Protein AF-A0A9D8X7V2-F1 (afdb_monomer)

pLDDT: mean 90.47, std 8.63, range [50.06, 98.62]

Structure (mmCIF, N/CA/C/O backbone):
data_AF-A0A9D8X7V2-F1
#
_entry.id   AF-A0A9D8X7V2-F1
#
loop_
_atom_site.group_PDB
_atom_site.id
_atom_site.type_symbol
_atom_site.label_atom_id
_atom_site.label_alt_id
_atom_site.label_comp_id
_atom_site.label_asym_id
_atom_site.label_entity_id
_atom_site.label_seq_id
_atom_site.pdbx_PDB_ins_code
_atom_site.Cartn_x
_atom_site.Cartn_y
_atom_site.Cartn_z
_atom_site.occupancy
_atom_site.B_iso_or_equiv
_atom_site.auth_seq_id
_atom_site.auth_comp_id
_atom_site.auth_asym_id
_atom_site.auth_atom_id
_atom_site.pdbx_PDB_model_num
ATOM 1 N N . MET A 1 1 ? -1.673 -7.141 -10.162 1.00 78.50 1 MET A N 1
ATOM 2 C CA . MET A 1 1 ? -2.136 -7.009 -8.768 1.00 78.50 1 MET A CA 1
ATOM 3 C C . MET A 1 1 ? -2.738 -8.327 -8.319 1.00 78.50 1 MET A C 1
ATOM 5 O O . MET A 1 1 ? -3.631 -8.846 -8.988 1.00 78.50 1 MET A O 1
ATOM 9 N N . LYS A 1 2 ? -2.210 -8.894 -7.239 1.00 85.44 2 LYS A N 1
ATOM 10 C CA . LYS A 1 2 ? -2.671 -10.142 -6.638 1.00 85.44 2 LYS A CA 1
ATOM 11 C C . LYS A 1 2 ? -3.611 -9.809 -5.484 1.00 85.44 2 LYS A C 1
ATOM 13 O O . LYS A 1 2 ? -3.269 -9.034 -4.600 1.00 85.44 2 LYS A O 1
ATOM 18 N N . ARG A 1 3 ? -4.804 -10.400 -5.500 1.00 92.81 3 ARG A N 1
ATOM 19 C CA . ARG A 1 3 ? -5.849 -10.166 -4.496 1.00 92.81 3 ARG A CA 1
ATOM 20 C C . ARG A 1 3 ? -6.021 -11.415 -3.648 1.00 92.81 3 ARG A C 1
ATOM 22 O O . ARG A 1 3 ? -6.200 -12.500 -4.199 1.00 92.81 3 ARG A O 1
ATOM 29 N N . THR A 1 4 ? -5.964 -11.262 -2.331 1.00 94.56 4 THR A N 1
ATOM 30 C CA . THR A 1 4 ? -6.075 -12.379 -1.385 1.00 94.56 4 THR A CA 1
ATOM 31 C C . THR A 1 4 ? -7.028 -12.000 -0.260 1.00 94.56 4 THR A C 1
ATOM 33 O O . THR A 1 4 ? -6.758 -11.048 0.466 1.00 94.56 4 THR A O 1
ATOM 36 N N . SER A 1 5 ? -8.132 -12.728 -0.093 1.00 94.81 5 SER A N 1
ATOM 37 C CA . SER A 1 5 ? -9.045 -12.507 1.035 1.00 94.81 5 SER A CA 1
ATOM 38 C C . SER A 1 5 ? -8.398 -12.935 2.354 1.00 94.81 5 SER A C 1
ATOM 40 O O . SER A 1 5 ? -7.638 -13.906 2.410 1.00 94.81 5 SER A O 1
ATOM 42 N N . TYR A 1 6 ? -8.710 -12.216 3.428 1.00 94.00 6 TYR A N 1
ATOM 43 C CA . TYR A 1 6 ? -8.284 -12.556 4.779 1.00 94.00 6 TYR A CA 1
ATOM 44 C C . TYR A 1 6 ? -8.786 -13.940 5.198 1.00 94.00 6 TYR A C 1
ATOM 46 O O . TYR A 1 6 ? -9.933 -14.320 4.956 1.00 94.00 6 TYR A O 1
ATOM 54 N N . ASN A 1 7 ? -7.928 -14.676 5.900 1.00 90.62 7 ASN A N 1
ATOM 55 C CA . ASN A 1 7 ? -8.275 -15.933 6.541 1.00 90.62 7 ASN A CA 1
ATOM 56 C C . ASN A 1 7 ? -7.868 -15.868 8.011 1.00 90.62 7 ASN A C 1
ATOM 58 O O . ASN A 1 7 ? -6.693 -15.729 8.327 1.00 90.62 7 ASN A O 1
ATOM 62 N N . ARG A 1 8 ? -8.836 -16.027 8.917 1.00 85.31 8 ARG A N 1
ATOM 63 C CA . ARG A 1 8 ? -8.599 -15.926 10.363 1.00 85.31 8 ARG A CA 1
ATOM 64 C C . ARG A 1 8 ? -7.555 -16.905 10.893 1.00 85.31 8 ARG A C 1
ATOM 66 O O . ARG A 1 8 ? -6.837 -16.582 11.832 1.00 85.31 8 ARG A O 1
ATOM 73 N N . ASN A 1 9 ? -7.502 -18.105 10.326 1.00 88.31 9 ASN A N 1
ATOM 74 C CA . ASN A 1 9 ? -6.603 -19.156 10.795 1.00 88.31 9 ASN A CA 1
ATOM 75 C C . ASN A 1 9 ? -5.215 -19.072 10.144 1.00 88.31 9 ASN A C 1
ATOM 77 O O . ASN A 1 9 ? -4.294 -19.738 10.604 1.00 88.31 9 ASN A O 1
ATOM 81 N N . ASP A 1 10 ? -5.088 -18.308 9.060 1.00 91.38 10 ASP A N 1
ATOM 82 C CA . ASP A 1 10 ? -3.876 -18.210 8.249 1.00 91.38 10 ASP A CA 1
ATOM 83 C C . ASP A 1 10 ? -3.860 -16.853 7.520 1.00 91.38 10 ASP A C 1
ATOM 85 O O . ASP A 1 10 ? -4.040 -16.803 6.298 1.00 91.38 10 ASP A O 1
ATOM 89 N N . PRO A 1 11 ? -3.756 -15.732 8.262 1.00 92.06 11 PRO A N 1
ATOM 90 C CA . PRO A 1 11 ? -3.810 -14.403 7.667 1.00 92.06 11 PRO A CA 1
ATOM 91 C C . PRO A 1 11 ? -2.627 -14.254 6.708 1.00 92.06 11 PRO A C 1
ATOM 93 O O . PRO A 1 11 ? -1.511 -14.543 7.122 1.00 92.06 11 PRO A O 1
ATOM 96 N N . PRO A 1 12 ? -2.816 -13.845 5.443 1.00 93.56 12 PRO A N 1
ATOM 97 C CA . PRO A 1 12 ? -1.739 -13.873 4.449 1.00 93.56 12 PRO A CA 1
ATOM 98 C C . PRO A 1 12 ? -0.716 -12.737 4.621 1.00 93.56 12 PRO A C 1
ATOM 100 O O . PRO A 1 12 ? 0.453 -12.908 4.261 1.00 93.56 12 PRO A O 1
ATOM 103 N N . TYR A 1 13 ? -1.142 -11.607 5.194 1.00 95.44 13 TYR A N 1
ATOM 104 C CA . TYR A 1 13 ? -0.297 -10.442 5.444 1.00 95.44 13 TYR A CA 1
ATOM 105 C C . TYR A 1 13 ? -0.632 -9.784 6.785 1.00 95.44 13 TYR A C 1
ATOM 107 O O . TYR A 1 13 ? -1.717 -9.988 7.333 1.00 95.44 13 TYR A O 1
ATOM 115 N N . SER A 1 14 ? 0.307 -8.982 7.271 1.00 95.19 14 SER A N 1
ATOM 116 C CA . SER A 1 14 ? 0.205 -8.145 8.459 1.00 95.19 14 SER A CA 1
ATOM 117 C C . SER A 1 14 ? 0.438 -6.677 8.098 1.00 95.19 14 SER A C 1
ATOM 119 O O . SER A 1 14 ? 1.188 -6.369 7.164 1.00 95.19 14 SER A O 1
ATOM 121 N N . LEU A 1 15 ? -0.234 -5.789 8.830 1.00 95.88 15 LEU A N 1
ATOM 122 C CA . LEU A 1 15 ? -0.024 -4.343 8.802 1.00 95.88 15 LEU A CA 1
ATOM 123 C C . LEU A 1 15 ? 0.913 -3.863 9.917 1.00 95.88 15 LEU A C 1
ATOM 125 O O . LEU A 1 15 ? 1.186 -2.668 9.975 1.00 95.88 15 LEU A O 1
ATOM 129 N N . HIS A 1 16 ? 1.412 -4.752 10.775 1.00 92.88 16 HIS A N 1
ATOM 130 C CA . HIS A 1 16 ? 2.348 -4.410 11.840 1.00 92.88 16 HIS A CA 1
ATOM 131 C C . HIS A 1 16 ? 3.546 -3.631 11.275 1.00 92.88 16 HIS A C 1
ATOM 133 O O . HIS A 1 16 ? 4.089 -3.977 10.224 1.00 92.88 16 HIS A O 1
ATOM 139 N N . ASP A 1 17 ? 3.931 -2.560 11.969 1.00 90.69 17 ASP A N 1
ATOM 140 C CA . ASP A 1 17 ? 4.954 -1.583 11.572 1.00 90.69 17 ASP A CA 1
ATOM 141 C C . ASP A 1 17 ? 4.640 -0.761 10.307 1.00 90.69 17 ASP A C 1
ATOM 143 O O . ASP A 1 17 ? 5.439 0.095 9.917 1.00 90.69 17 ASP A O 1
ATOM 147 N N . MET A 1 18 ? 3.486 -0.956 9.657 1.00 95.38 18 MET A N 1
ATOM 148 C CA . MET A 1 18 ? 3.100 -0.141 8.505 1.00 95.38 18 MET A CA 1
ATOM 149 C C . MET A 1 18 ? 2.564 1.214 8.957 1.00 95.38 18 MET A C 1
ATOM 151 O O . MET A 1 18 ? 1.901 1.353 9.983 1.00 95.38 18 MET A O 1
ATOM 155 N N . ASN A 1 19 ? 2.810 2.240 8.148 1.00 95.56 19 ASN A N 1
ATOM 156 C CA . ASN A 1 19 ? 2.243 3.563 8.361 1.00 95.56 19 ASN A CA 1
ATOM 157 C C . ASN A 1 19 ? 1.091 3.785 7.381 1.00 95.56 19 ASN A C 1
ATOM 159 O O . ASN A 1 19 ? 1.327 3.887 6.179 1.00 95.56 19 ASN A O 1
ATOM 163 N N . ILE A 1 20 ? -0.142 3.855 7.881 1.00 97.25 20 ILE A N 1
ATOM 164 C CA . ILE A 1 20 ? -1.316 4.201 7.077 1.00 97.25 20 ILE A CA 1
ATOM 165 C C . ILE A 1 20 ? -1.229 5.680 6.714 1.00 97.25 20 ILE A C 1
ATOM 167 O O . ILE A 1 20 ? -1.100 6.537 7.590 1.00 97.25 20 ILE A O 1
ATOM 171 N N . THR A 1 21 ? -1.307 5.974 5.423 1.00 95.50 21 THR A N 1
ATOM 172 C CA . THR A 1 21 ? -1.181 7.329 4.876 1.00 95.50 21 THR A CA 1
ATOM 173 C C . THR A 1 21 ? -2.497 7.878 4.370 1.00 95.50 21 THR A C 1
ATOM 175 O O . THR A 1 21 ? -2.629 9.093 4.264 1.00 95.50 21 THR A O 1
ATOM 178 N N . ASP A 1 22 ? -3.454 7.010 4.032 1.00 95.88 22 ASP A N 1
ATOM 179 C CA . ASP A 1 22 ? -4.730 7.454 3.489 1.00 95.88 22 ASP A CA 1
ATOM 180 C C . ASP A 1 22 ? -5.853 6.423 3.641 1.00 95.88 22 ASP A C 1
ATOM 182 O O . ASP A 1 22 ? -5.616 5.217 3.766 1.00 95.88 22 ASP A O 1
ATOM 186 N N . PHE A 1 23 ? -7.078 6.937 3.580 1.00 97.38 23 PHE A N 1
ATOM 187 C CA . PHE A 1 23 ? -8.327 6.194 3.612 1.00 97.38 23 PHE A CA 1
ATOM 188 C C . PHE A 1 23 ? -9.240 6.685 2.485 1.00 97.38 23 PHE A C 1
ATOM 190 O O . PHE A 1 23 ? -9.687 7.832 2.501 1.00 97.38 23 PHE A O 1
ATOM 197 N N . GLU A 1 24 ? -9.589 5.809 1.545 1.00 96.62 24 GLU A N 1
ATOM 198 C CA . GLU A 1 24 ? -10.475 6.157 0.428 1.00 96.62 24 GLU A CA 1
ATOM 199 C C . GLU A 1 24 ? -11.827 5.465 0.580 1.00 96.62 24 GLU A C 1
ATOM 201 O O . GLU A 1 24 ? -11.917 4.238 0.596 1.00 96.62 24 GLU A O 1
ATOM 206 N N . ILE A 1 25 ? -12.883 6.267 0.699 1.00 96.94 25 ILE A N 1
ATOM 207 C CA . ILE A 1 25 ? -14.257 5.790 0.862 1.00 96.94 25 ILE A CA 1
ATOM 208 C C . ILE A 1 25 ? -14.927 5.695 -0.509 1.00 96.94 25 ILE A C 1
ATOM 210 O O . ILE A 1 25 ? -15.014 6.693 -1.225 1.00 96.94 25 ILE A O 1
ATOM 214 N N . ASP A 1 26 ? -15.484 4.528 -0.822 1.00 96.44 26 ASP A N 1
ATOM 215 C CA . ASP A 1 26 ? -16.323 4.299 -1.999 1.00 96.44 26 ASP A CA 1
ATOM 216 C C . ASP A 1 26 ? -17.545 3.455 -1.614 1.00 96.44 26 ASP A C 1
ATOM 218 O O . ASP A 1 26 ? -17.493 2.229 -1.564 1.00 96.44 26 ASP A O 1
ATOM 222 N N . GLY A 1 27 ? -18.651 4.122 -1.272 1.00 95.62 27 GLY A N 1
ATOM 223 C CA . GLY A 1 27 ? -19.877 3.452 -0.834 1.00 95.62 27 GLY A CA 1
ATOM 224 C C . GLY A 1 27 ? -19.692 2.656 0.464 1.00 95.62 27 GLY A C 1
ATOM 225 O O . GLY A 1 27 ? -19.473 3.232 1.533 1.00 95.62 27 GLY A O 1
ATOM 226 N N . ASP A 1 28 ? -19.833 1.335 0.375 1.00 95.69 28 ASP A N 1
ATOM 227 C CA . ASP A 1 28 ? -19.620 0.363 1.456 1.00 95.69 28 ASP A CA 1
ATOM 228 C C . ASP A 1 28 ? -18.215 -0.265 1.434 1.00 95.69 28 ASP A C 1
ATOM 230 O O . ASP A 1 28 ? -17.949 -1.212 2.179 1.00 95.69 28 ASP A O 1
ATOM 234 N N . ARG A 1 29 ? -17.314 0.273 0.604 1.00 97.50 29 ARG A N 1
ATOM 235 C CA . ARG A 1 29 ? -15.908 -0.108 0.518 1.00 97.50 29 ARG A CA 1
ATOM 236 C C . ARG A 1 29 ? -15.001 0.980 1.093 1.00 97.50 29 ARG A C 1
ATOM 238 O O . ARG A 1 29 ? -15.230 2.175 0.892 1.00 97.50 29 ARG A O 1
ATOM 245 N N . LEU A 1 30 ? -13.942 0.557 1.779 1.00 98.44 30 LEU A N 1
ATOM 246 C CA . LEU A 1 30 ? -12.856 1.414 2.256 1.00 98.44 30 LEU A CA 1
ATOM 247 C C . LEU A 1 30 ? -11.517 0.846 1.808 1.00 98.44 30 LEU A C 1
ATOM 249 O O . LEU A 1 30 ? -11.193 -0.297 2.123 1.00 98.44 30 LEU A O 1
ATOM 253 N N . THR A 1 31 ? -10.727 1.662 1.127 1.00 98.00 31 THR A N 1
ATOM 254 C CA . THR A 1 31 ? -9.331 1.355 0.817 1.00 98.00 31 THR A CA 1
ATOM 255 C C . THR A 1 31 ? -8.441 1.984 1.878 1.00 98.00 31 THR A C 1
ATOM 257 O O . THR A 1 31 ? -8.552 3.181 2.139 1.00 98.00 31 THR A O 1
ATOM 260 N N . ILE A 1 32 ? -7.542 1.201 2.473 1.00 97.69 32 ILE A N 1
ATOM 261 C CA . ILE A 1 32 ? -6.532 1.687 3.418 1.00 97.69 32 ILE A CA 1
ATOM 262 C C . ILE A 1 32 ? -5.169 1.596 2.743 1.00 97.69 32 ILE A C 1
ATOM 264 O O . ILE A 1 32 ? -4.687 0.497 2.453 1.00 97.69 32 ILE A O 1
ATOM 268 N N . LYS A 1 33 ?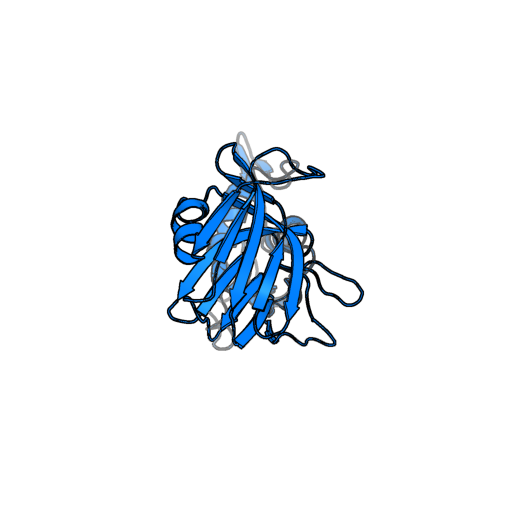 -4.556 2.756 2.503 1.00 95.50 33 LYS A N 1
ATOM 269 C CA . LYS A 1 33 ? -3.237 2.876 1.879 1.00 95.50 33 LYS A CA 1
ATOM 270 C C . LYS A 1 33 ? -2.161 3.024 2.937 1.00 95.50 33 LYS A C 1
ATOM 272 O O . LYS A 1 33 ? -2.331 3.763 3.907 1.00 95.50 33 LYS A O 1
ATOM 277 N N . THR A 1 34 ? -1.037 2.362 2.719 1.00 93.75 34 THR A N 1
ATOM 278 C CA . THR A 1 34 ? 0.139 2.455 3.579 1.00 93.75 34 THR A CA 1
ATOM 279 C C . THR A 1 34 ? 1.314 3.044 2.809 1.00 93.75 34 THR A C 1
ATOM 281 O O . THR A 1 34 ? 1.366 2.998 1.582 1.00 93.75 34 THR A O 1
ATOM 284 N N . GLN A 1 35 ? 2.282 3.596 3.537 1.00 88.62 35 GLN A N 1
ATOM 285 C CA . GLN A 1 35 ? 3.499 4.161 2.957 1.00 88.62 35 GLN A CA 1
ATOM 286 C C . GLN A 1 35 ? 4.365 3.106 2.255 1.00 88.62 35 GLN A C 1
ATOM 288 O O . GLN A 1 35 ? 5.114 3.441 1.343 1.00 88.62 35 GLN A O 1
ATOM 293 N N . SER A 1 36 ? 4.316 1.860 2.726 1.00 81.88 36 SER A N 1
ATOM 294 C CA . SER A 1 36 ? 5.267 0.821 2.335 1.00 81.88 36 SER A CA 1
ATOM 295 C C . SER A 1 36 ? 4.630 -0.572 2.254 1.00 81.88 36 SER A C 1
ATOM 297 O O . SER A 1 36 ? 5.292 -1.580 2.496 1.00 81.88 36 SER A O 1
ATOM 299 N N . GLY A 1 37 ? 3.330 -0.618 1.956 1.00 89.00 37 GLY A N 1
ATOM 300 C CA . GLY A 1 37 ? 2.585 -1.845 1.702 1.00 89.00 37 GLY A CA 1
ATOM 301 C C . GLY A 1 37 ? 2.250 -2.670 2.948 1.00 89.00 37 GLY A C 1
ATOM 302 O O . GLY A 1 37 ? 1.612 -2.171 3.878 1.00 89.00 37 GLY A O 1
ATOM 303 N N . MET A 1 38 ? 2.593 -3.957 2.924 1.00 94.06 38 MET A N 1
ATOM 304 C CA . MET A 1 38 ? 2.212 -4.966 3.919 1.00 94.06 38 MET A CA 1
ATOM 305 C C . MET A 1 38 ? 3.284 -6.059 4.050 1.00 94.06 38 MET A C 1
ATOM 307 O O . MET A 1 38 ? 4.081 -6.273 3.139 1.00 94.06 38 MET A O 1
ATOM 311 N N . VAL A 1 39 ? 3.301 -6.802 5.159 1.00 93.19 39 VAL A N 1
ATOM 312 C CA . VAL A 1 39 ? 4.304 -7.855 5.417 1.00 93.19 39 VAL A CA 1
ATOM 313 C C . VAL A 1 39 ? 3.686 -9.240 5.268 1.00 93.19 39 VAL A C 1
ATOM 315 O O . VAL A 1 39 ? 2.658 -9.524 5.873 1.00 93.19 39 VAL A O 1
ATOM 318 N N . LYS A 1 40 ? 4.306 -10.145 4.498 1.00 92.75 40 LYS A N 1
ATOM 319 C CA . LYS A 1 40 ? 3.854 -11.548 4.408 1.00 92.75 40 LYS A CA 1
ATOM 320 C C . LYS A 1 40 ? 4.004 -12.247 5.762 1.00 92.75 40 LYS A C 1
ATOM 322 O O . LYS A 1 40 ? 5.056 -12.189 6.384 1.00 92.75 40 LYS A O 1
ATOM 327 N N . THR A 1 41 ? 2.993 -12.998 6.189 1.00 93.44 41 THR A N 1
ATOM 328 C CA . THR A 1 41 ? 3.014 -13.739 7.475 1.00 93.44 41 THR A CA 1
ATOM 329 C C . THR A 1 41 ? 3.718 -15.094 7.400 1.00 93.44 41 THR A C 1
ATOM 331 O O . THR A 1 41 ? 3.819 -15.815 8.394 1.00 93.44 41 THR A O 1
ATOM 334 N N . LYS A 1 42 ? 4.202 -15.468 6.213 1.00 90.94 42 LYS A N 1
ATOM 335 C CA . LYS A 1 42 ? 4.954 -16.698 5.969 1.00 90.94 42 LYS A CA 1
ATOM 336 C C . LYS A 1 42 ? 6.357 -16.358 5.508 1.00 90.94 42 LYS A C 1
ATOM 338 O O . LYS A 1 42 ? 6.552 -15.419 4.736 1.00 90.94 42 LYS A O 1
ATOM 343 N N . SER A 1 43 ? 7.315 -17.172 5.948 1.00 80.25 43 SER A N 1
ATOM 344 C CA . SER A 1 43 ? 8.710 -17.098 5.510 1.00 80.25 43 SER A CA 1
ATOM 345 C C . SER A 1 43 ? 8.792 -16.983 3.977 1.00 80.25 43 SER A C 1
ATOM 347 O O . SER A 1 43 ? 8.116 -17.756 3.289 1.00 80.25 43 SER A O 1
ATOM 349 N N . PRO A 1 44 ? 9.563 -16.019 3.432 1.00 89.62 44 PRO A N 1
ATOM 350 C CA . PRO A 1 44 ? 10.621 -15.246 4.098 1.00 89.62 44 PRO A CA 1
ATOM 351 C C . PRO A 1 44 ? 10.169 -13.961 4.820 1.00 89.62 44 PRO A C 1
ATOM 353 O O . PRO A 1 44 ? 11.026 -13.174 5.205 1.00 89.62 44 PRO A O 1
ATOM 356 N N . TYR A 1 45 ? 8.864 -13.745 5.026 1.00 86.50 45 TYR A N 1
ATOM 357 C CA . TYR A 1 45 ? 8.309 -12.550 5.684 1.00 86.50 45 TYR A CA 1
ATOM 358 C C . TYR A 1 45 ? 8.649 -11.240 4.962 1.00 86.50 45 TYR A C 1
ATOM 360 O O . TYR A 1 45 ? 8.905 -10.212 5.582 1.00 86.50 45 TYR A O 1
ATOM 368 N N . SER A 1 46 ? 8.690 -11.278 3.629 1.00 86.12 46 SER A N 1
ATOM 369 C CA . SER A 1 46 ? 8.986 -10.094 2.826 1.00 86.12 46 SER A CA 1
ATOM 370 C C . SER A 1 46 ? 7.896 -9.037 2.989 1.00 86.12 46 SER A C 1
ATOM 372 O O . SER A 1 46 ? 6.704 -9.359 2.926 1.00 86.12 46 SER A O 1
ATOM 374 N N . GLN A 1 47 ? 8.316 -7.784 3.097 1.00 89.62 47 GLN A N 1
ATOM 375 C CA . GLN A 1 47 ? 7.449 -6.639 2.875 1.00 89.62 47 GLN A CA 1
ATOM 376 C C . GLN A 1 47 ? 7.179 -6.488 1.373 1.00 89.62 47 GLN A C 1
ATOM 378 O O . GLN A 1 47 ? 8.084 -6.689 0.563 1.00 89.62 47 GLN A O 1
ATOM 383 N N . VAL A 1 48 ? 5.935 -6.199 1.008 1.00 88.62 48 VAL A N 1
ATOM 384 C CA . VAL A 1 48 ? 5.485 -6.031 -0.378 1.00 88.62 48 VAL A CA 1
ATOM 385 C C . VAL A 1 48 ? 4.601 -4.8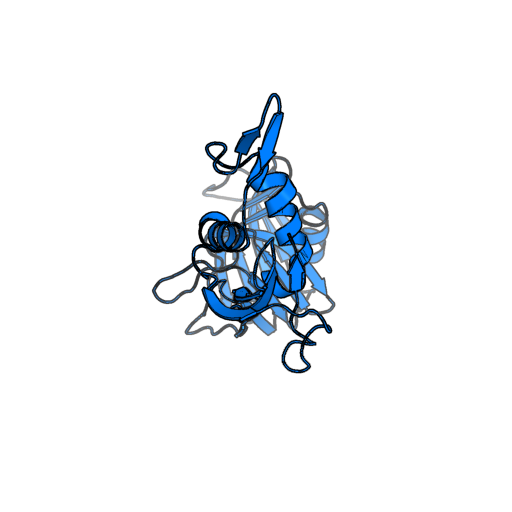06 -0.496 1.00 88.62 48 VAL A C 1
ATOM 387 O O . VAL A 1 48 ? 3.826 -4.531 0.418 1.00 88.62 48 VAL A O 1
ATOM 390 N N . ASP A 1 49 ? 4.687 -4.112 -1.626 1.00 89.44 49 ASP A N 1
ATOM 391 C CA . ASP A 1 49 ? 3.824 -2.972 -1.924 1.00 89.44 49 ASP A CA 1
ATOM 392 C C . ASP A 1 49 ? 2.366 -3.403 -2.116 1.00 89.44 49 ASP A C 1
ATOM 394 O O . ASP A 1 49 ? 2.057 -4.536 -2.512 1.00 89.44 49 ASP A O 1
ATOM 398 N N . GLY A 1 50 ? 1.452 -2.493 -1.791 1.00 91.31 50 GLY A N 1
ATOM 399 C CA . GLY A 1 50 ? 0.026 -2.743 -1.892 1.00 91.31 50 GLY A CA 1
ATOM 400 C C . GLY A 1 50 ? -0.806 -1.975 -0.875 1.00 91.31 50 GLY A C 1
ATOM 401 O O . GLY A 1 50 ? -0.352 -1.036 -0.224 1.00 91.31 50 GLY A O 1
ATOM 402 N N . TYR A 1 51 ? -2.057 -2.397 -0.740 1.00 95.00 51 TYR A N 1
ATOM 403 C CA . TYR A 1 51 ? -3.048 -1.807 0.158 1.00 95.00 51 TYR A CA 1
ATOM 404 C C . TYR A 1 51 ? -4.080 -2.858 0.568 1.00 95.00 51 TYR A C 1
ATOM 406 O O . TYR A 1 51 ? -4.099 -3.970 0.032 1.00 95.00 51 TYR A O 1
ATOM 414 N N . ILE A 1 52 ? -4.959 -2.522 1.512 1.00 96.81 52 ILE A N 1
ATOM 415 C CA . ILE A 1 52 ? -6.097 -3.385 1.848 1.00 96.81 52 ILE A CA 1
ATOM 416 C C . ILE A 1 52 ? -7.418 -2.726 1.468 1.00 96.81 52 ILE A C 1
ATOM 418 O O . ILE A 1 52 ? -7.575 -1.510 1.562 1.00 96.81 52 ILE A O 1
ATOM 422 N N . GLU A 1 53 ? -8.372 -3.547 1.050 1.00 98.00 53 GLU A N 1
ATOM 423 C CA . GLU A 1 53 ? -9.761 -3.165 0.831 1.00 98.00 53 GLU A CA 1
ATOM 424 C C . GLU A 1 53 ? -10.634 -3.835 1.889 1.00 98.00 53 GLU A C 1
ATOM 426 O O . GLU A 1 53 ? -10.516 -5.034 2.149 1.00 98.00 53 GLU A O 1
ATOM 431 N N . LEU A 1 54 ? -11.534 -3.061 2.478 1.00 98.19 54 LEU A N 1
ATOM 432 C CA . LEU A 1 54 ? -12.573 -3.533 3.379 1.00 98.19 54 LEU A CA 1
ATOM 433 C C . LEU A 1 54 ? -13.908 -3.419 2.653 1.00 98.19 54 LEU A C 1
ATOM 435 O O . LEU A 1 54 ? -14.245 -2.332 2.190 1.00 98.19 54 LEU A O 1
ATOM 439 N N . ASN A 1 55 ? -14.654 -4.518 2.556 1.00 97.44 55 ASN A N 1
ATOM 440 C CA . ASN A 1 55 ? -15.947 -4.569 1.869 1.00 97.44 55 ASN A CA 1
ATOM 441 C C . ASN A 1 55 ? -17.096 -4.805 2.856 1.00 97.44 55 ASN A C 1
ATOM 443 O O . ASN A 1 55 ? -16.921 -5.455 3.893 1.00 97.44 55 ASN A O 1
ATOM 447 N N . GLY A 1 56 ? -18.289 -4.324 2.498 1.00 97.19 56 GLY A N 1
ATOM 448 C CA . GLY A 1 56 ? -19.499 -4.491 3.303 1.00 97.19 56 GLY A CA 1
ATOM 449 C C . GLY A 1 56 ? -19.393 -3.775 4.646 1.00 97.19 56 GLY A C 1
ATOM 450 O O . GLY A 1 56 ? -19.628 -4.385 5.688 1.00 97.19 56 GLY A O 1
ATOM 451 N N . ILE A 1 57 ? -18.953 -2.517 4.621 1.00 98.00 57 ILE A N 1
ATOM 452 C CA . ILE A 1 57 ? -18.756 -1.709 5.824 1.00 98.00 57 ILE A CA 1
ATOM 453 C C . ILE A 1 57 ? -20.092 -1.260 6.397 1.00 98.00 57 ILE A C 1
ATOM 455 O O . ILE A 1 57 ? -20.900 -0.636 5.706 1.00 98.00 57 ILE A O 1
ATOM 459 N N . ASP A 1 58 ? -20.268 -1.491 7.696 1.00 97.62 58 ASP A N 1
ATOM 460 C CA . ASP A 1 58 ? -21.346 -0.885 8.467 1.00 97.62 58 ASP A CA 1
ATOM 461 C C . ASP A 1 58 ? -20.836 0.383 9.165 1.00 97.62 58 ASP A C 1
ATOM 463 O O . ASP A 1 58 ? -20.254 0.360 10.256 1.00 97.62 58 ASP A O 1
ATOM 467 N N . TRP A 1 59 ? -21.019 1.518 8.488 1.00 97.38 59 TRP A N 1
ATOM 468 C CA . TRP A 1 59 ? -20.493 2.815 8.915 1.00 97.38 59 TRP A CA 1
ATOM 469 C C . TRP A 1 59 ? -21.025 3.283 10.274 1.00 97.38 59 TRP A C 1
ATOM 471 O O . TRP A 1 59 ? -20.328 4.040 10.954 1.00 97.38 59 TRP A O 1
ATOM 481 N N . ASP A 1 60 ? -22.205 2.819 10.690 1.00 97.69 60 ASP A N 1
ATOM 482 C CA . ASP A 1 60 ? -22.803 3.175 11.981 1.00 97.69 60 ASP A CA 1
ATOM 483 C C . ASP A 1 60 ? -22.067 2.499 13.158 1.00 97.69 60 ASP A C 1
ATOM 485 O O . ASP A 1 60 ? -22.181 2.925 14.313 1.00 97.69 60 ASP A O 1
ATOM 489 N N . PHE A 1 61 ? -21.242 1.486 12.866 1.00 97.31 61 PHE A N 1
ATOM 490 C CA . PHE A 1 61 ? -20.433 0.741 13.833 1.00 97.31 61 PHE A CA 1
ATOM 491 C C . PHE A 1 61 ? -18.921 0.897 13.613 1.00 97.31 61 PHE A C 1
ATOM 493 O O . PHE A 1 61 ? -18.139 0.085 14.105 1.00 97.31 61 PHE A O 1
ATOM 500 N N . CYS A 1 62 ? -18.497 1.953 12.913 1.00 98.50 62 CYS A N 1
ATOM 501 C CA . CYS A 1 62 ? -17.085 2.256 12.678 1.00 98.50 62 CYS A CA 1
ATOM 502 C C . CYS A 1 62 ? -16.634 3.489 13.471 1.00 98.50 62 CYS A C 1
ATOM 504 O O . CYS A 1 62 ? -17.183 4.585 13.310 1.00 98.50 62 CYS A O 1
ATOM 506 N N . TYR A 1 63 ? -15.591 3.337 14.287 1.00 98.56 63 TYR A N 1
ATOM 507 C CA . TYR A 1 63 ? -15.148 4.363 15.230 1.00 98.56 63 TYR A CA 1
ATOM 508 C C . TYR A 1 63 ? -13.633 4.532 15.243 1.00 98.56 63 TYR A C 1
ATOM 510 O O . TYR A 1 63 ? -12.881 3.587 15.033 1.00 98.56 63 TYR A O 1
ATOM 518 N N . ALA A 1 64 ? -13.193 5.742 15.568 1.00 98.31 64 ALA A N 1
ATOM 519 C CA . ALA A 1 64 ? -11.818 6.023 15.943 1.00 98.31 64 ALA A CA 1
ATOM 520 C C . ALA A 1 64 ? -11.766 6.584 17.366 1.00 98.31 64 ALA A C 1
ATOM 522 O O . ALA A 1 64 ? -12.628 7.367 17.783 1.00 98.31 64 ALA A O 1
ATOM 523 N N . TYR A 1 65 ? -10.729 6.190 18.091 1.00 97.00 65 TYR A N 1
ATOM 524 C CA . TYR A 1 65 ? -10.421 6.606 19.449 1.00 97.00 65 TYR A CA 1
ATOM 525 C C . TYR A 1 65 ? -9.054 7.274 19.428 1.00 97.00 65 TYR A C 1
ATOM 527 O O . TYR A 1 65 ? -8.098 6.714 18.894 1.00 97.00 65 TYR A O 1
ATOM 535 N N . ILE A 1 66 ? -8.965 8.476 19.985 1.00 94.19 66 ILE A N 1
ATOM 536 C CA . ILE A 1 66 ? -7.711 9.214 20.141 1.00 94.19 66 ILE A CA 1
ATOM 537 C C . ILE A 1 66 ? -7.552 9.505 21.622 1.00 94.19 66 ILE A C 1
ATOM 539 O O . ILE A 1 66 ? -8.424 10.146 22.213 1.00 94.19 66 ILE A O 1
ATOM 543 N N . PHE A 1 67 ? -6.464 9.025 22.209 1.00 91.69 67 PHE A N 1
ATOM 544 C CA . PHE A 1 67 ? -6.201 9.173 23.634 1.00 91.69 67 PHE A CA 1
ATOM 545 C C . PHE A 1 67 ? -5.424 10.461 23.912 1.00 91.69 67 PHE A C 1
ATOM 547 O O . PHE A 1 67 ? -4.555 10.865 23.137 1.00 91.69 67 PHE A O 1
ATOM 554 N N . ASP A 1 68 ? -5.751 11.119 25.021 1.00 84.94 68 ASP A N 1
ATOM 555 C CA . ASP A 1 68 ? -5.040 12.303 25.486 1.00 84.94 68 ASP A CA 1
ATOM 556 C C . ASP A 1 68 ? -3.741 11.903 26.207 1.00 84.94 68 ASP A C 1
ATOM 558 O O . ASP A 1 68 ? -3.708 10.960 27.000 1.00 84.94 68 ASP A O 1
ATOM 562 N N . GLY A 1 69 ? -2.685 12.694 26.007 1.00 76.25 69 GLY A N 1
ATOM 563 C CA . GLY A 1 69 ? -1.407 12.549 26.706 1.00 76.25 69 GLY A CA 1
ATOM 564 C C . GLY A 1 69 ? -0.302 11.904 25.865 1.00 76.25 69 GLY A C 1
ATOM 565 O O . GLY A 1 69 ? -0.419 11.764 24.652 1.00 76.25 69 GLY A O 1
ATOM 566 N N . PHE A 1 70 ? 0.817 11.585 26.522 1.00 68.19 70 PHE A N 1
ATOM 567 C CA . PHE A 1 70 ? 1.968 10.933 25.891 1.00 68.19 70 PHE A CA 1
ATOM 568 C C . PHE A 1 70 ? 1.773 9.424 25.720 1.00 68.19 70 PHE A C 1
ATOM 570 O O . PHE A 1 70 ? 1.043 8.783 26.469 1.00 68.19 70 PHE A O 1
ATOM 577 N N . THR A 1 71 ? 2.482 8.863 24.748 1.00 70.31 71 THR A N 1
ATOM 578 C CA . THR A 1 71 ? 2.482 7.433 24.435 1.00 70.31 71 THR A CA 1
ATOM 579 C C . THR A 1 71 ? 3.083 6.597 25.566 1.00 70.31 71 THR A C 1
ATOM 581 O O . THR A 1 71 ? 4.177 6.908 26.043 1.00 70.31 71 THR A O 1
ATOM 584 N N . GLY A 1 72 ? 2.404 5.521 25.962 1.00 69.56 72 GLY A N 1
ATOM 585 C CA . GLY A 1 72 ? 2.823 4.581 27.003 1.00 69.56 72 GLY A CA 1
ATOM 586 C C . GLY A 1 72 ? 2.310 4.912 28.407 1.00 69.56 72 GLY A C 1
ATOM 587 O O . GLY A 1 72 ? 2.868 4.418 29.390 1.00 69.56 72 GLY A O 1
ATOM 588 N N . ASN A 1 73 ? 1.278 5.752 28.537 1.00 74.31 73 ASN A N 1
ATOM 589 C CA . ASN A 1 73 ? 0.708 6.092 29.841 1.00 74.31 73 ASN A CA 1
ATOM 590 C C . ASN A 1 73 ? 0.057 4.867 30.504 1.00 74.31 73 ASN A C 1
ATOM 592 O O . ASN A 1 73 ? -0.821 4.221 29.940 1.00 74.31 73 ASN A O 1
ATOM 596 N N . ILE A 1 74 ? 0.436 4.592 31.754 1.00 82.44 74 ILE A N 1
ATOM 597 C CA . ILE A 1 74 ? -0.191 3.560 32.586 1.00 82.44 74 ILE A CA 1
ATOM 598 C C . ILE A 1 74 ? -1.117 4.245 33.591 1.00 82.44 74 ILE A C 1
ATOM 600 O O . ILE A 1 74 ? -0.667 5.054 34.402 1.00 82.44 74 ILE A O 1
ATOM 604 N N . GLY A 1 75 ? -2.403 3.896 33.572 1.00 86.75 75 GLY A N 1
ATOM 605 C CA . GLY A 1 75 ? -3.395 4.418 34.511 1.00 86.75 75 GLY A CA 1
ATOM 606 C C . GLY A 1 75 ? -4.691 4.832 33.826 1.00 86.75 75 GLY A C 1
ATOM 607 O O . GLY A 1 75 ? -5.063 4.286 32.790 1.00 86.75 75 GLY A O 1
ATOM 608 N N . ALA A 1 76 ? -5.405 5.779 34.432 1.00 88.38 76 ALA A N 1
ATOM 609 C CA . ALA A 1 76 ? -6.603 6.341 33.825 1.00 88.38 76 ALA A CA 1
ATOM 610 C C . ALA A 1 76 ? -6.236 7.159 32.578 1.00 88.38 76 ALA A C 1
ATOM 612 O O . ALA A 1 76 ? -5.295 7.950 32.610 1.00 88.38 76 ALA A O 1
ATOM 613 N N . PHE A 1 77 ? -7.016 6.994 31.514 1.00 88.62 77 PHE A N 1
ATOM 614 C CA . PHE A 1 77 ? -6.885 7.745 30.271 1.00 88.62 77 PHE A CA 1
ATOM 615 C C . PHE A 1 77 ? -8.168 8.532 29.984 1.00 88.62 77 PHE A C 1
ATOM 617 O O . PHE A 1 77 ? -9.262 8.157 30.416 1.00 88.62 77 PHE A O 1
ATOM 624 N N . SER A 1 78 ? -8.031 9.623 29.237 1.00 91.00 78 SER A N 1
ATOM 625 C CA . SER A 1 78 ? -9.132 10.349 28.600 1.00 91.00 78 SER A CA 1
ATOM 626 C C . SER A 1 78 ? -8.888 10.415 27.096 1.00 91.00 78 SER A C 1
ATOM 628 O O . SER A 1 78 ? -7.815 10.046 26.622 1.00 91.00 78 SER A O 1
ATOM 630 N N . GLY A 1 79 ? -9.888 10.830 26.327 1.00 92.12 79 GLY A N 1
ATOM 631 C CA . GLY A 1 79 ? -9.736 10.939 24.887 1.00 92.12 79 GLY A CA 1
ATOM 632 C C . GLY A 1 79 ? -11.036 11.251 24.169 1.00 92.12 79 GLY A C 1
ATOM 633 O O . GLY A 1 79 ? -12.067 11.549 24.779 1.00 92.12 79 GLY A O 1
ATOM 634 N N . LYS A 1 80 ? -10.982 11.157 22.844 1.00 94.75 80 LYS A N 1
ATOM 635 C CA . LYS A 1 80 ? -12.116 11.370 21.948 1.00 94.75 80 LYS A CA 1
ATOM 636 C C . LYS A 1 80 ? -12.471 10.073 21.244 1.00 94.75 80 LYS A C 1
ATOM 638 O O . LYS A 1 80 ? -11.610 9.461 20.624 1.00 94.75 80 LYS A O 1
ATOM 643 N N . LYS A 1 81 ? -13.753 9.719 21.282 1.00 97.12 81 LYS A N 1
ATOM 644 C CA . LYS A 1 81 ? -14.370 8.761 20.362 1.00 97.12 81 LYS A CA 1
ATOM 645 C C . LYS A 1 81 ? -15.092 9.547 19.270 1.00 97.12 81 LYS A C 1
ATOM 647 O O . LYS A 1 81 ? -15.816 10.490 19.586 1.00 97.12 81 LYS A O 1
ATOM 652 N N . MET A 1 82 ? -14.916 9.161 18.014 1.00 98.06 82 MET A N 1
ATOM 653 C CA . MET A 1 82 ? -15.619 9.749 16.869 1.00 98.06 82 MET A CA 1
ATOM 654 C C . MET A 1 82 ? -15.949 8.681 15.829 1.00 98.06 82 MET A C 1
ATOM 656 O O . MET A 1 82 ? -15.390 7.585 15.874 1.00 98.06 82 MET A O 1
ATOM 660 N N . PHE A 1 83 ? -16.854 8.989 14.900 1.00 98.62 83 PHE A N 1
ATOM 661 C CA . PHE A 1 83 ? -17.093 8.113 13.757 1.00 98.62 83 PHE A CA 1
ATOM 662 C C . PHE A 1 83 ? -15.860 8.053 12.858 1.00 98.62 83 PHE A C 1
ATOM 664 O O . PHE A 1 83 ? -15.124 9.033 12.721 1.00 98.62 83 PHE A O 1
ATOM 671 N N . LEU A 1 84 ? -15.661 6.913 12.194 1.00 98.50 84 LEU A N 1
ATOM 672 C CA . LEU A 1 84 ? -14.539 6.734 11.273 1.00 98.50 84 LEU A CA 1
ATOM 673 C C . LEU A 1 84 ? -14.547 7.766 10.131 1.00 98.50 84 LEU A C 1
ATOM 675 O O . LEU A 1 84 ? -13.494 8.271 9.755 1.00 98.50 84 LEU A O 1
ATOM 679 N N . LYS A 1 85 ? -15.726 8.145 9.621 1.00 98.00 85 LYS A N 1
ATOM 680 C CA . LYS A 1 85 ? -15.843 9.186 8.584 1.00 98.00 85 LYS A CA 1
ATOM 681 C C . LYS A 1 85 ? -15.320 10.539 9.064 1.00 98.00 85 LYS A C 1
ATOM 683 O O . LYS A 1 85 ? -14.553 11.180 8.352 1.00 98.00 85 LYS A O 1
ATOM 688 N N . ASP A 1 86 ? -15.675 10.930 10.287 1.00 97.88 86 ASP A N 1
ATOM 689 C CA . ASP A 1 86 ? -15.196 12.177 10.887 1.00 97.88 86 ASP A CA 1
ATOM 690 C C . ASP A 1 86 ? -13.687 12.124 11.126 1.00 97.88 86 ASP A C 1
ATOM 692 O O . ASP A 1 86 ? -12.988 13.114 10.936 1.00 97.88 86 ASP A O 1
ATOM 696 N N . PHE A 1 87 ? -13.160 10.966 11.523 1.00 97.06 87 PHE A N 1
ATOM 697 C CA . PHE A 1 87 ? -11.724 10.763 11.675 1.00 97.06 87 PHE A CA 1
ATOM 698 C C . PHE A 1 87 ? -10.974 10.943 10.347 1.00 97.06 87 PHE A C 1
ATOM 700 O O . PHE A 1 87 ? -10.016 11.711 10.278 1.00 97.06 87 PHE A O 1
ATOM 707 N N . ILE A 1 88 ? -11.433 10.298 9.275 1.00 97.06 88 ILE A N 1
ATOM 708 C CA . ILE A 1 88 ? -10.812 10.408 7.947 1.00 97.06 88 ILE A CA 1
ATOM 709 C C . ILE A 1 88 ? -10.848 11.863 7.457 1.00 97.06 88 ILE A C 1
ATOM 711 O O . ILE A 1 88 ? -9.815 12.414 7.073 1.00 97.06 88 ILE A O 1
ATOM 715 N N . GLU A 1 89 ? -12.007 12.517 7.559 1.00 95.75 89 GLU A N 1
ATOM 716 C CA . GLU A 1 89 ? -12.195 13.920 7.171 1.00 95.75 89 GLU A CA 1
ATOM 717 C C . GLU A 1 89 ? -11.283 14.863 7.976 1.00 95.75 89 GLU A C 1
ATOM 719 O O . GLU A 1 89 ? -10.607 15.720 7.408 1.00 95.75 89 GLU A O 1
ATOM 724 N N . ASN A 1 90 ? -11.206 14.684 9.298 1.00 93.19 90 ASN A N 1
ATOM 725 C CA . ASN A 1 90 ? -10.451 15.578 10.176 1.00 93.19 90 ASN A CA 1
ATOM 726 C C . ASN A 1 90 ? -8.939 15.371 10.102 1.00 93.19 90 ASN A C 1
ATOM 728 O O . ASN A 1 90 ? -8.185 16.319 10.351 1.00 93.19 90 ASN A O 1
ATOM 732 N N . TYR A 1 91 ? -8.469 14.154 9.814 1.00 93.12 91 TYR A N 1
ATOM 733 C CA . TYR A 1 91 ? -7.050 13.810 9.897 1.00 93.12 91 TYR A CA 1
ATOM 734 C C . TYR A 1 91 ? -6.410 13.594 8.523 1.00 93.12 91 TYR A C 1
ATOM 736 O O . TYR A 1 91 ? -5.397 14.243 8.253 1.00 93.12 91 TYR A O 1
ATOM 744 N N . PHE A 1 92 ? -7.022 12.811 7.638 1.00 93.88 92 PHE A N 1
ATOM 745 C CA . PHE A 1 92 ? -6.380 12.303 6.418 1.00 93.88 92 PHE A CA 1
ATOM 746 C C . PHE A 1 92 ? -6.655 13.126 5.154 1.00 93.88 92 PHE A C 1
ATOM 748 O O . PHE A 1 92 ? -5.785 13.198 4.293 1.00 93.88 92 PHE A O 1
ATOM 755 N N . LYS A 1 93 ? -7.770 13.864 5.085 1.00 90.25 93 LYS A N 1
ATOM 756 C CA . LYS A 1 93 ? -8.165 14.652 3.897 1.00 90.25 93 LYS A CA 1
ATOM 757 C C . LYS A 1 93 ? -7.100 15.601 3.327 1.00 90.25 93 LYS A C 1
ATOM 759 O O . LYS A 1 93 ? -7.036 15.797 2.119 1.00 90.25 93 LYS A O 1
ATOM 764 N N . ASP A 1 94 ? -6.266 16.193 4.183 1.00 86.88 94 ASP A N 1
ATOM 765 C CA . ASP A 1 94 ? -5.225 17.148 3.768 1.00 86.88 94 ASP A CA 1
ATOM 766 C C . ASP A 1 94 ? -3.868 16.485 3.442 1.00 86.88 94 ASP A C 1
ATOM 768 O O . ASP A 1 94 ? -2.865 17.195 3.325 1.00 86.88 94 ASP A O 1
ATOM 772 N N . GLY A 1 95 ? -3.782 15.149 3.399 1.00 78.38 95 GLY A N 1
ATOM 773 C CA . GLY A 1 95 ? -2.578 14.403 3.000 1.00 78.38 95 GLY A CA 1
ATOM 774 C C . GLY A 1 95 ? -1.351 14.566 3.910 1.00 78.38 95 GLY A C 1
ATOM 775 O O . GLY A 1 95 ? -0.225 14.389 3.464 1.00 78.38 95 GLY A O 1
ATOM 776 N N . ASN A 1 96 ? -1.536 14.958 5.175 1.00 83.88 96 ASN A N 1
ATOM 777 C CA . ASN A 1 96 ? -0.443 15.260 6.119 1.00 83.88 96 ASN A CA 1
ATOM 778 C C . ASN A 1 96 ? -0.570 14.510 7.458 1.00 83.88 96 ASN A C 1
ATOM 780 O O . ASN A 1 96 ? -0.049 14.968 8.482 1.00 83.88 96 ASN A O 1
ATOM 784 N N . ALA A 1 97 ? -1.324 13.413 7.468 1.00 92.81 97 ALA A N 1
ATOM 785 C CA . ALA A 1 97 ? -1.442 12.524 8.612 1.00 92.81 97 ALA A CA 1
ATOM 786 C C . ALA A 1 97 ? -0.788 11.175 8.312 1.00 92.81 97 ALA A C 1
ATOM 788 O O . ALA A 1 97 ? -0.719 10.752 7.161 1.00 92.81 97 ALA A O 1
ATOM 789 N N . GLY A 1 98 ? -0.317 10.512 9.360 1.00 94.88 98 GLY A N 1
ATOM 790 C CA . GLY A 1 98 ? 0.158 9.137 9.314 1.00 94.88 98 GLY A CA 1
ATOM 791 C C . GLY A 1 98 ? -0.329 8.389 10.542 1.00 94.88 98 GLY A C 1
ATOM 792 O O . GLY A 1 98 ? -0.330 8.954 11.637 1.00 94.88 98 GLY A O 1
ATOM 793 N N . PHE A 1 99 ? -0.751 7.144 10.377 1.00 96.50 99 PHE A N 1
ATOM 794 C CA . PHE A 1 99 ? -1.123 6.268 11.478 1.00 96.50 99 PHE A CA 1
ATOM 795 C C . PHE A 1 99 ? -0.219 5.037 11.473 1.00 96.50 99 PHE A C 1
ATOM 797 O O . PHE A 1 99 ? -0.396 4.122 10.674 1.00 96.50 99 PHE A O 1
ATOM 804 N N . SER A 1 100 ? 0.778 5.049 12.359 1.00 95.75 100 SER A N 1
ATOM 805 C CA . SER A 1 100 ? 1.735 3.957 12.526 1.00 95.75 100 SER A CA 1
ATOM 806 C C . SER A 1 100 ? 1.078 2.816 13.287 1.00 95.75 100 SER A C 1
ATOM 808 O O . SER A 1 100 ? 0.686 2.997 14.441 1.00 95.75 100 SER A O 1
ATOM 810 N N . VAL A 1 101 ? 0.940 1.670 12.631 1.00 97.19 101 VAL A N 1
ATOM 811 C CA . VAL A 1 101 ? 0.261 0.484 13.147 1.00 97.19 101 VAL A CA 1
ATOM 812 C C . VAL A 1 101 ? 1.203 -0.291 14.062 1.00 97.19 101 VAL A C 1
ATOM 814 O O . VAL A 1 101 ? 2.298 -0.678 13.664 1.00 97.19 101 VAL A O 1
ATOM 817 N N . MET A 1 102 ? 0.758 -0.512 15.295 1.00 95.69 102 MET A N 1
ATOM 818 C CA . MET A 1 102 ? 1.438 -1.338 16.292 1.00 95.69 102 MET A CA 1
ATOM 819 C C . MET A 1 102 ? 0.850 -2.740 16.374 1.00 95.69 102 MET A C 1
ATOM 821 O O . MET A 1 102 ? 1.567 -3.675 16.698 1.00 95.69 102 MET A O 1
ATOM 825 N N . ASP A 1 103 ? -0.451 -2.885 16.141 1.00 94.88 103 ASP A N 1
ATOM 826 C CA . ASP A 1 103 ? -1.100 -4.191 16.105 1.00 94.88 103 ASP A CA 1
ATOM 827 C C . ASP A 1 103 ? -2.424 -4.098 15.349 1.00 94.88 103 ASP A C 1
ATOM 829 O O . ASP A 1 103 ? -3.107 -3.063 15.380 1.00 94.88 103 ASP A O 1
ATOM 833 N N . GLU A 1 104 ? -2.818 -5.206 14.735 1.00 95.00 104 GLU A N 1
ATOM 834 C CA . GLU A 1 104 ? -4.100 -5.366 14.080 1.00 95.00 104 GLU A CA 1
ATOM 835 C C . GLU A 1 104 ? -4.734 -6.714 14.419 1.00 95.00 104 GLU A C 1
ATOM 837 O O . GLU A 1 104 ? -4.096 -7.764 14.448 1.00 95.00 104 GLU A O 1
ATOM 842 N N . ASN A 1 105 ? -6.043 -6.706 14.642 1.00 93.75 105 ASN A N 1
ATOM 843 C CA . ASN A 1 105 ? -6.804 -7.929 14.833 1.00 93.75 105 ASN A CA 1
ATOM 844 C C . ASN A 1 105 ? -8.138 -7.854 14.103 1.00 93.75 105 ASN A C 1
ATOM 846 O O . ASN A 1 105 ? -8.777 -6.807 14.047 1.00 93.75 105 ASN A O 1
ATOM 850 N N . PHE A 1 106 ? -8.567 -8.989 13.557 1.00 94.00 106 PHE A N 1
ATOM 851 C CA . PHE A 1 106 ? -9.887 -9.129 12.961 1.00 94.00 106 PHE A CA 1
ATOM 852 C C . PHE A 1 106 ? -10.674 -10.230 13.665 1.00 94.00 106 PHE A C 1
ATOM 854 O O . PHE A 1 106 ? -10.264 -11.394 13.725 1.00 94.00 106 PHE A O 1
ATOM 861 N N . GLY A 1 107 ? -11.833 -9.863 14.202 1.00 90.50 107 GLY A N 1
ATOM 862 C CA . GLY A 1 107 ? -12.710 -10.776 14.918 1.00 90.50 107 GLY A CA 1
ATOM 863 C C . GLY A 1 107 ? -14.128 -10.233 14.989 1.00 90.50 107 GLY A C 1
ATOM 864 O O . GLY A 1 107 ? -14.329 -9.031 15.098 1.00 90.50 107 GLY A O 1
ATOM 865 N N . PHE A 1 108 ? -15.120 -11.126 14.920 1.00 88.56 108 PHE A N 1
ATOM 866 C CA . PHE A 1 108 ? -16.542 -10.758 14.975 1.00 88.56 108 PHE A CA 1
ATOM 867 C C . PHE A 1 108 ? -16.936 -9.652 13.973 1.00 88.56 108 PHE A C 1
ATOM 869 O O . PHE A 1 108 ? -17.711 -8.765 14.311 1.00 88.56 108 PHE A O 1
ATOM 876 N N . ASN A 1 109 ? -16.415 -9.727 12.741 1.00 93.81 109 ASN A N 1
ATOM 877 C CA . ASN A 1 109 ? -16.625 -8.745 11.665 1.00 93.81 109 ASN A CA 1
ATOM 878 C C . ASN A 1 109 ? -16.107 -7.334 11.982 1.00 93.81 109 ASN A C 1
ATOM 880 O O . ASN A 1 109 ? -16.569 -6.363 11.394 1.00 93.81 109 ASN A O 1
ATOM 884 N N . THR A 1 110 ? -15.142 -7.210 12.893 1.00 96.69 110 THR A N 1
ATOM 885 C CA . THR A 1 110 ? -14.506 -5.935 13.220 1.00 96.69 110 THR A CA 1
ATOM 886 C C . THR A 1 110 ? -13.001 -6.051 13.043 1.00 96.69 110 THR A C 1
ATOM 888 O O . THR A 1 110 ? -12.364 -6.909 13.656 1.00 96.69 110 THR A O 1
ATOM 891 N N . LEU A 1 111 ? -12.440 -5.175 12.210 1.00 97.62 111 LEU A N 1
ATOM 892 C CA . LEU A 1 111 ? -11.007 -4.908 12.150 1.00 97.62 111 LEU A CA 1
ATOM 893 C C . LEU A 1 111 ? -10.679 -3.854 13.202 1.00 97.62 111 LEU A C 1
ATOM 895 O O . LEU A 1 111 ? -11.235 -2.760 13.170 1.00 97.62 111 LEU A O 1
ATOM 899 N N . CYS A 1 112 ? -9.787 -4.179 14.124 1.00 97.81 112 CYS A N 1
ATOM 900 C CA . CYS A 1 112 ? -9.256 -3.252 15.107 1.00 97.81 112 CYS A CA 1
ATOM 901 C C . CYS A 1 112 ? -7.773 -3.025 14.816 1.00 97.81 112 CYS A C 1
ATOM 903 O O . CYS A 1 112 ? -7.000 -3.980 14.783 1.00 97.81 112 CYS A O 1
ATOM 905 N N . ILE A 1 113 ? -7.402 -1.768 14.581 1.00 98.12 113 ILE A N 1
ATOM 906 C CA . ILE A 1 113 ? -6.032 -1.323 14.315 1.00 98.12 113 ILE A CA 1
ATOM 907 C C . ILE A 1 113 ? -5.627 -0.397 15.454 1.00 98.12 113 ILE A C 1
ATOM 909 O O . ILE A 1 113 ? -6.334 0.569 15.749 1.00 98.12 113 ILE A O 1
ATOM 913 N N . THR A 1 114 ? -4.495 -0.669 16.089 1.00 96.94 114 THR A N 1
ATOM 914 C CA . THR A 1 114 ? -3.963 0.144 17.189 1.00 96.94 114 THR A CA 1
ATOM 915 C C . THR A 1 114 ? -2.599 0.706 16.829 1.00 96.94 114 THR A C 1
ATOM 917 O O . THR A 1 114 ? -1.857 0.104 16.056 1.00 96.94 114 THR A O 1
ATOM 920 N N . GLY A 1 115 ? -2.259 1.868 17.383 1.00 95.62 115 GLY A N 1
ATOM 921 C CA . GLY A 1 115 ? -0.933 2.451 17.221 1.00 95.62 115 GLY A CA 1
ATOM 922 C C . GLY A 1 115 ? -0.904 3.954 17.456 1.00 95.62 115 GLY A C 1
ATOM 923 O O . GLY A 1 115 ? -1.546 4.447 18.383 1.00 95.62 115 GLY A O 1
ATOM 924 N N . TYR A 1 116 ? -0.171 4.687 16.617 1.00 94.44 116 TYR A N 1
ATOM 925 C CA . TYR A 1 116 ? 0.116 6.105 16.835 1.00 94.44 116 TYR A CA 1
ATOM 926 C C . TYR A 1 116 ? -0.295 6.978 15.655 1.00 94.44 116 TYR A C 1
ATOM 928 O O . TYR A 1 116 ? 0.207 6.831 14.542 1.00 94.44 116 TYR A O 1
ATOM 936 N N . LEU A 1 117 ? -1.184 7.933 15.915 1.00 94.75 117 LEU A N 1
ATOM 937 C CA . LEU A 1 117 ? -1.588 8.952 14.960 1.00 94.75 117 LEU A CA 1
ATOM 938 C C . LEU A 1 117 ? -0.624 10.134 15.019 1.00 94.75 117 LEU A C 1
ATOM 940 O O . LEU A 1 117 ? -0.385 10.708 16.080 1.00 94.75 117 LEU A O 1
ATOM 944 N N . SER A 1 118 ? -0.145 10.553 13.857 1.00 92.25 118 SER A N 1
ATOM 945 C CA . SER A 1 118 ? 0.689 11.728 13.656 1.00 92.25 118 SER A CA 1
ATOM 946 C C . SER A 1 118 ? 0.020 12.689 12.671 1.00 92.25 118 SER A C 1
ATOM 948 O O . SER A 1 118 ? -0.495 12.264 11.640 1.00 92.25 118 SER A O 1
ATOM 950 N N . LYS A 1 119 ? -0.014 13.991 12.980 1.00 88.81 119 LYS A N 1
ATOM 951 C CA . LYS A 1 119 ? -0.495 15.043 12.059 1.00 88.81 119 LYS A CA 1
ATOM 952 C C . LYS A 1 119 ? 0.068 16.407 12.447 1.00 88.81 119 LYS A C 1
ATOM 954 O O . LYS A 1 119 ? -0.254 16.912 13.514 1.00 88.81 119 LYS A O 1
ATOM 959 N N . LYS A 1 120 ? 0.854 17.056 11.578 1.00 83.25 120 LYS A N 1
ATOM 960 C CA . LYS A 1 120 ? 1.355 18.442 11.776 1.00 83.25 120 LYS A CA 1
ATOM 961 C C . LYS A 1 120 ? 1.871 18.726 13.209 1.00 83.25 120 LYS A C 1
ATOM 963 O O . LYS A 1 120 ? 1.492 19.717 13.827 1.00 83.25 120 LYS A O 1
ATOM 968 N N . GLY A 1 121 ? 2.709 17.838 13.749 1.00 75.06 121 GLY A N 1
ATOM 969 C CA . GLY A 1 121 ? 3.280 17.960 15.100 1.00 75.06 121 GLY A CA 1
ATOM 970 C C . GLY A 1 121 ? 2.404 17.425 16.241 1.00 75.06 121 GLY A C 1
ATOM 971 O O . GLY A 1 121 ? 2.893 17.305 17.360 1.00 75.06 121 GLY A O 1
ATOM 972 N N . PHE A 1 122 ? 1.147 17.055 15.976 1.00 83.62 122 PHE A N 1
ATOM 973 C CA . PHE A 1 122 ? 0.379 16.182 16.863 1.00 83.62 122 PHE A CA 1
ATOM 974 C C . PHE A 1 122 ? 0.908 14.750 16.755 1.00 83.62 122 PHE A C 1
ATOM 976 O O . PHE A 1 122 ? 1.137 14.268 15.643 1.00 83.62 122 PHE A O 1
ATOM 983 N N . PHE A 1 123 ? 1.062 14.088 17.898 1.00 85.62 123 PHE A N 1
ATOM 984 C CA . PHE A 1 123 ? 1.398 12.674 18.020 1.00 85.62 123 PHE A CA 1
ATOM 985 C C . PHE A 1 123 ? 0.628 12.101 19.213 1.00 85.62 123 PHE A C 1
ATOM 987 O O . PHE A 1 123 ? 0.699 12.675 20.301 1.00 85.62 123 PHE A O 1
ATOM 994 N N . GLY A 1 124 ? -0.120 11.016 19.022 1.00 89.44 124 GLY A N 1
ATOM 995 C CA . GLY A 1 124 ? -0.930 10.425 20.088 1.00 89.44 124 GLY A CA 1
ATOM 996 C C . GLY A 1 124 ? -1.345 8.988 19.803 1.00 89.44 124 GLY A C 1
ATOM 997 O O . GLY A 1 124 ? -1.365 8.557 18.651 1.00 89.44 124 GLY A O 1
ATOM 998 N N . GLU A 1 125 ? -1.679 8.247 20.857 1.00 94.25 125 GLU A N 1
ATOM 999 C CA . GLU A 1 125 ? -2.221 6.893 20.727 1.00 94.25 125 GLU A CA 1
ATOM 1000 C C . GLU A 1 125 ? -3.593 6.916 20.052 1.00 94.25 125 GLU A C 1
ATOM 1002 O O . GLU A 1 125 ? -4.441 7.773 20.330 1.00 94.25 125 GLU A O 1
ATOM 1007 N N . CYS A 1 126 ? -3.806 5.954 19.160 1.00 95.00 126 CYS A N 1
ATOM 1008 C CA . CYS A 1 126 ? -5.015 5.835 18.374 1.00 95.00 126 CYS A CA 1
ATOM 1009 C C . CYS A 1 126 ? -5.450 4.375 18.234 1.00 95.00 126 CYS A C 1
ATOM 1011 O O . CYS A 1 126 ? -4.637 3.457 18.115 1.00 95.00 126 CYS A O 1
ATOM 1013 N N . THR A 1 127 ? -6.761 4.166 18.238 1.00 97.06 127 THR A N 1
ATOM 1014 C CA . THR A 1 127 ? -7.393 2.897 17.880 1.00 97.06 127 THR A CA 1
ATOM 1015 C C . THR A 1 127 ? -8.478 3.163 16.854 1.00 97.06 127 THR A C 1
ATOM 1017 O O . THR A 1 127 ? -9.269 4.089 17.019 1.00 97.06 127 THR A O 1
ATOM 1020 N N . VAL A 1 128 ? -8.532 2.351 15.806 1.00 98.44 128 VAL A N 1
ATOM 1021 C CA . VAL A 1 128 ? -9.568 2.400 14.776 1.00 98.44 128 VAL A CA 1
ATOM 1022 C C . VAL A 1 128 ? -10.280 1.053 14.742 1.00 98.44 128 VAL A C 1
ATOM 1024 O O . VAL A 1 128 ? -9.643 0.021 14.567 1.00 98.44 128 VAL A O 1
ATOM 1027 N N . GLU A 1 129 ? -11.600 1.076 14.907 1.00 98.50 129 GLU A N 1
ATOM 1028 C CA . GLU A 1 129 ? -12.492 -0.080 14.823 1.00 98.50 129 GLU A CA 1
ATOM 1029 C C . GLU A 1 129 ? -13.359 0.051 13.568 1.00 98.50 129 GLU A C 1
ATOM 1031 O O . GLU A 1 129 ? -14.086 1.035 13.407 1.00 98.50 129 GLU A O 1
ATOM 1036 N N . ILE A 1 130 ? -13.295 -0.939 12.682 1.00 98.50 130 ILE A N 1
ATOM 1037 C CA . ILE A 1 130 ? -13.988 -0.935 11.394 1.00 98.50 130 ILE A CA 1
ATOM 1038 C C . ILE A 1 130 ? -14.832 -2.196 11.288 1.00 98.50 130 ILE A C 1
ATOM 1040 O O . ILE A 1 130 ? -14.300 -3.297 11.125 1.00 98.50 130 ILE A O 1
ATOM 1044 N N . ASN A 1 131 ? -16.150 -2.039 11.381 1.00 98.31 131 ASN A N 1
ATOM 1045 C CA . ASN A 1 131 ? -17.073 -3.129 11.114 1.00 98.31 131 ASN A CA 1
ATOM 1046 C C . ASN A 1 131 ? -17.138 -3.384 9.602 1.00 98.31 131 ASN A C 1
ATOM 1048 O O . ASN A 1 131 ? -17.524 -2.497 8.841 1.00 98.31 131 ASN A O 1
ATOM 1052 N N . CYS A 1 132 ? -16.724 -4.570 9.166 1.00 97.25 132 CYS A N 1
ATOM 1053 C CA . CYS A 1 132 ? -16.678 -4.950 7.757 1.00 97.25 132 CYS A CA 1
ATOM 1054 C C . CYS A 1 132 ? -16.920 -6.452 7.572 1.00 97.25 132 CYS A C 1
ATOM 1056 O O . CYS A 1 132 ? -16.628 -7.272 8.447 1.00 97.25 132 CYS A O 1
ATOM 1058 N N . GLY A 1 133 ? -17.465 -6.814 6.411 1.00 95.56 133 GLY A N 1
ATOM 1059 C CA . GLY A 1 133 ? -17.748 -8.203 6.058 1.00 95.56 133 GLY A CA 1
ATOM 1060 C C . GLY A 1 133 ? -16.519 -8.963 5.562 1.00 95.56 133 GLY A C 1
ATOM 1061 O O . GLY A 1 133 ? -16.351 -10.139 5.880 1.00 95.56 133 GLY A O 1
ATOM 1062 N N . GLU A 1 134 ? -15.655 -8.302 4.792 1.00 95.50 134 GLU A N 1
ATOM 1063 C CA . GLU A 1 134 ? -14.472 -8.922 4.194 1.00 95.50 134 GLU A CA 1
ATOM 1064 C C . GLU A 1 134 ? -13.286 -7.957 4.190 1.00 95.50 134 GLU A C 1
ATOM 1066 O O . GLU A 1 134 ? -13.444 -6.767 3.923 1.00 95.50 134 GLU A O 1
ATOM 1071 N N . ILE A 1 135 ? -12.094 -8.507 4.427 1.00 97.50 135 ILE A N 1
ATOM 1072 C CA . ILE A 1 135 ? -10.811 -7.843 4.195 1.00 97.50 135 ILE A CA 1
ATOM 1073 C C . ILE A 1 135 ? -10.144 -8.514 2.995 1.00 97.50 135 ILE A C 1
ATOM 1075 O O . ILE A 1 135 ? -9.971 -9.736 2.985 1.00 97.50 135 ILE A O 1
ATOM 1079 N N . VAL A 1 136 ? -9.732 -7.724 2.008 1.00 97.00 136 VAL A N 1
ATOM 1080 C CA . VAL A 1 136 ? -8.972 -8.173 0.840 1.00 97.00 136 VAL A CA 1
ATOM 1081 C C . VAL A 1 136 ? -7.624 -7.467 0.821 1.00 97.00 136 VAL A C 1
ATOM 1083 O O . VAL A 1 136 ? -7.548 -6.244 0.815 1.00 97.00 136 VAL A O 1
ATOM 1086 N N . TYR A 1 137 ? -6.550 -8.246 0.775 1.00 95.81 137 TYR A N 1
ATOM 1087 C CA . TYR A 1 137 ? -5.196 -7.746 0.577 1.00 95.81 137 TYR A CA 1
ATOM 1088 C C . TYR A 1 137 ? -4.906 -7.631 -0.917 1.00 95.81 137 TYR A C 1
ATOM 1090 O O . TYR A 1 137 ? -5.012 -8.622 -1.649 1.00 95.81 137 TYR A O 1
ATOM 1098 N N . CYS A 1 138 ? -4.534 -6.434 -1.358 1.00 93.81 138 CYS A N 1
ATOM 1099 C CA . CYS A 1 138 ? -4.153 -6.119 -2.727 1.00 93.81 138 CYS A CA 1
ATOM 1100 C C . CYS A 1 138 ? -2.635 -5.928 -2.775 1.00 93.81 138 CYS A C 1
ATOM 1102 O O . CYS A 1 138 ? -2.143 -4.827 -2.557 1.00 93.81 138 CYS A O 1
ATOM 1104 N N . GLU A 1 139 ? -1.907 -7.016 -3.031 1.00 90.50 139 GLU A N 1
ATOM 1105 C CA . GLU A 1 139 ? -0.465 -6.997 -3.300 1.00 90.50 139 GLU A CA 1
ATOM 1106 C C . GLU A 1 139 ? -0.272 -6.476 -4.732 1.00 90.50 139 GLU A C 1
ATOM 1108 O O . GLU A 1 139 ? -0.837 -7.025 -5.698 1.00 90.50 139 GLU A O 1
ATOM 1113 N N . ASP A 1 140 ? 0.503 -5.403 -4.885 1.00 82.69 140 ASP A N 1
ATOM 1114 C CA . ASP A 1 140 ? 0.971 -4.991 -6.204 1.00 82.69 140 ASP A CA 1
ATOM 1115 C C . ASP A 1 140 ? 1.756 -6.146 -6.828 1.00 82.69 140 ASP A C 1
ATOM 1117 O O . ASP A 1 140 ? 2.247 -7.033 -6.133 1.00 82.69 140 ASP A O 1
ATOM 1121 N N . ALA A 1 141 ? 1.791 -6.237 -8.161 1.00 62.94 141 ALA A N 1
ATOM 1122 C CA . ALA A 1 141 ? 2.596 -7.302 -8.761 1.00 62.94 141 ALA A CA 1
ATOM 1123 C C . ALA A 1 141 ? 4.020 -7.189 -8.192 1.00 62.94 141 ALA A C 1
ATOM 1125 O O . ALA A 1 141 ? 4.544 -6.075 -8.184 1.00 62.94 141 ALA A O 1
ATOM 1126 N N . ASN A 1 142 ? 4.613 -8.297 -7.706 1.00 55.91 142 ASN A N 1
ATOM 1127 C CA . ASN A 1 142 ? 6.031 -8.287 -7.341 1.00 55.91 142 ASN A CA 1
ATOM 1128 C C . ASN A 1 142 ? 6.762 -7.582 -8.478 1.00 55.91 142 ASN A C 1
ATOM 1130 O O . ASN A 1 142 ? 6.467 -7.857 -9.646 1.00 55.91 142 ASN A O 1
ATOM 1134 N N . GLU A 1 143 ? 7.721 -6.720 -8.158 1.00 50.06 143 GLU A N 1
ATOM 1135 C CA . GLU A 1 143 ? 8.558 -6.137 -9.198 1.00 50.06 143 GLU A CA 1
ATOM 1136 C C . GLU A 1 143 ? 9.131 -7.209 -10.138 1.00 50.06 143 GLU A C 1
ATOM 1138 O O . GLU A 1 143 ? 9.320 -6.905 -11.308 1.00 50.06 143 GLU A O 1
ATOM 1143 N N . ASP A 1 144 ? 9.313 -8.430 -9.617 1.00 52.16 144 ASP A N 1
ATOM 1144 C CA . ASP A 1 144 ? 9.791 -9.667 -10.247 1.00 52.16 144 ASP A CA 1
ATOM 1145 C C . ASP A 1 144 ? 8.718 -10.492 -11.007 1.00 52.16 144 ASP A C 1
ATOM 1147 O O . ASP A 1 144 ? 9.055 -11.311 -11.857 1.00 52.16 144 ASP A O 1
ATOM 1151 N N . ASP A 1 145 ? 7.421 -10.287 -10.729 1.00 53.25 145 ASP A N 1
ATOM 1152 C CA . ASP A 1 145 ? 6.298 -10.940 -11.437 1.00 53.25 145 ASP A CA 1
ATOM 1153 C C . ASP A 1 145 ? 5.659 -10.017 -12.493 1.00 53.25 145 ASP A C 1
ATOM 1155 O O . ASP A 1 145 ? 4.680 -10.390 -13.156 1.00 53.25 145 ASP A O 1
ATOM 1159 N N . ARG A 1 146 ? 6.169 -8.788 -12.651 1.00 64.75 146 ARG A N 1
ATOM 1160 C CA . ARG A 1 146 ? 5.733 -7.896 -13.727 1.00 64.75 146 ARG A CA 1
ATOM 1161 C C . ARG A 1 146 ? 6.024 -8.574 -15.070 1.00 64.75 146 ARG A C 1
ATOM 1163 O O . ARG A 1 146 ? 7.115 -9.105 -15.275 1.00 64.75 146 ARG A O 1
ATOM 1170 N N . PRO A 1 147 ? 5.060 -8.585 -16.005 1.00 77.94 147 PRO A N 1
ATOM 1171 C CA . PRO A 1 147 ? 5.274 -9.243 -17.281 1.00 77.94 147 PRO A CA 1
ATOM 1172 C C . PRO A 1 147 ? 6.451 -8.584 -18.003 1.00 77.94 147 PRO A C 1
ATOM 1174 O O . PRO A 1 147 ? 6.544 -7.362 -18.062 1.00 77.94 147 PRO A O 1
ATOM 1177 N N . MET A 1 148 ? 7.346 -9.387 -18.569 1.00 91.81 148 MET A N 1
ATOM 1178 C CA . MET A 1 148 ? 8.372 -8.873 -19.469 1.00 91.81 148 MET A CA 1
ATOM 1179 C C . MET A 1 148 ? 7.743 -8.633 -20.844 1.00 91.81 148 MET A C 1
ATOM 1181 O O . MET A 1 148 ? 7.006 -9.484 -21.349 1.00 91.81 148 MET A O 1
ATOM 1185 N N . LYS A 1 149 ? 8.028 -7.487 -21.457 1.00 94.50 149 LYS A N 1
ATOM 1186 C CA . LYS A 1 149 ? 7.562 -7.124 -22.799 1.00 94.50 149 LYS A CA 1
ATOM 1187 C C . LYS A 1 149 ? 8.743 -6.920 -23.733 1.00 94.50 149 LYS A C 1
ATOM 1189 O O . LYS A 1 149 ? 9.855 -6.617 -23.307 1.00 94.50 149 LYS A O 1
ATOM 1194 N N . GLU A 1 150 ? 8.490 -7.124 -25.016 1.00 96.81 150 GLU A N 1
ATOM 1195 C CA . GLU A 1 150 ? 9.479 -6.874 -26.055 1.00 96.81 150 GLU A CA 1
ATOM 1196 C C . GLU A 1 150 ? 9.490 -5.388 -26.425 1.00 96.81 150 GLU A C 1
ATOM 1198 O O . GLU A 1 150 ? 8.431 -4.764 -26.515 1.00 96.81 150 GLU A O 1
ATOM 1203 N N . ILE A 1 151 ? 10.681 -4.841 -26.660 1.00 96.56 151 ILE A N 1
ATOM 1204 C CA . ILE A 1 151 ? 10.903 -3.517 -27.252 1.00 96.56 151 ILE A CA 1
ATOM 1205 C C . ILE A 1 151 ? 11.996 -3.600 -28.312 1.00 96.56 151 ILE A C 1
ATOM 1207 O O . ILE A 1 151 ? 12.842 -4.498 -28.276 1.00 96.56 151 ILE A O 1
ATOM 1211 N N . ILE A 1 152 ? 12.019 -2.637 -29.228 1.00 95.31 152 ILE A N 1
ATOM 1212 C CA . ILE A 1 152 ? 13.089 -2.493 -30.217 1.00 95.31 152 ILE A CA 1
ATOM 1213 C C . ILE A 1 152 ? 13.846 -1.195 -29.963 1.00 95.31 152 ILE A C 1
ATOM 1215 O O . ILE A 1 152 ? 13.264 -0.114 -29.972 1.00 95.31 152 ILE A O 1
ATOM 1219 N N . LEU A 1 153 ? 15.157 -1.295 -29.786 1.00 94.75 153 LEU A N 1
ATOM 1220 C CA . LEU A 1 153 ? 16.026 -0.132 -29.645 1.00 94.75 153 LEU A CA 1
ATOM 1221 C C . LEU A 1 153 ? 16.938 0.010 -30.856 1.00 94.75 153 LEU A C 1
ATOM 1223 O O . LEU A 1 153 ? 17.312 -0.973 -31.503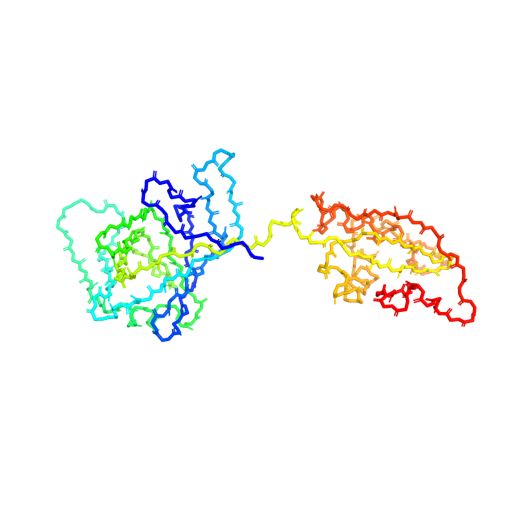 1.00 94.75 153 LEU A O 1
ATOM 1227 N N . SER A 1 154 ? 17.272 1.258 -31.148 1.00 91.25 154 SER A N 1
ATOM 1228 C CA . SER A 1 154 ? 18.181 1.665 -32.207 1.00 91.25 154 SER A CA 1
ATOM 1229 C C . SER A 1 154 ? 19.025 2.837 -31.724 1.00 91.25 154 SER A C 1
ATOM 1231 O O . SER A 1 154 ? 18.557 3.655 -30.935 1.00 91.25 154 SER A O 1
ATOM 1233 N N . ALA A 1 155 ? 20.247 2.910 -32.227 1.00 87.88 155 ALA A N 1
ATOM 1234 C CA . ALA A 1 155 ? 21.123 4.074 -32.153 1.00 87.88 155 ALA A CA 1
ATOM 1235 C C . ALA A 1 155 ? 21.756 4.218 -33.551 1.00 87.88 155 ALA A C 1
ATOM 1237 O O . ALA A 1 155 ? 21.056 4.072 -34.553 1.00 87.88 155 ALA A O 1
ATOM 1238 N N . ASP A 1 156 ? 23.078 4.346 -33.651 1.00 82.31 156 ASP A N 1
ATOM 1239 C CA . ASP A 1 156 ? 23.804 4.428 -34.932 1.00 82.31 156 ASP A CA 1
ATOM 1240 C C . ASP A 1 156 ? 23.990 3.073 -35.662 1.00 82.31 156 ASP A C 1
ATOM 1242 O O . ASP A 1 156 ? 24.759 2.971 -36.622 1.00 82.31 156 ASP A O 1
ATOM 1246 N N . GLY A 1 157 ? 23.334 2.003 -35.201 1.00 80.38 157 GLY A N 1
ATOM 1247 C CA . GLY A 1 157 ? 23.566 0.626 -35.648 1.00 80.38 157 GLY A CA 1
ATOM 1248 C C . GLY A 1 157 ? 22.300 -0.164 -35.979 1.00 80.38 157 GLY A C 1
ATOM 1249 O O . GLY A 1 157 ? 21.216 0.384 -36.161 1.00 80.38 157 GLY A O 1
ATOM 1250 N N . GLU A 1 158 ? 22.450 -1.487 -36.075 1.00 87.88 158 GLU A N 1
ATOM 1251 C CA . GLU A 1 158 ? 21.320 -2.395 -36.281 1.00 87.88 158 GLU A CA 1
ATOM 1252 C C . GLU A 1 158 ? 20.330 -2.320 -35.117 1.00 87.88 158 GLU A C 1
ATOM 1254 O O . GLU A 1 158 ? 20.713 -2.187 -33.952 1.00 87.88 158 GLU A O 1
ATOM 1259 N N . ARG A 1 159 ? 19.043 -2.486 -35.427 1.00 90.25 159 ARG A N 1
ATOM 1260 C CA . ARG A 1 159 ? 18.006 -2.521 -34.401 1.00 90.25 159 ARG A CA 1
ATOM 1261 C C . ARG A 1 159 ? 18.099 -3.816 -33.610 1.00 90.25 159 ARG A C 1
ATOM 1263 O O . ARG A 1 159 ? 18.306 -4.893 -34.179 1.00 90.25 159 ARG A O 1
ATOM 1270 N N . THR A 1 160 ? 17.898 -3.726 -32.302 1.00 94.31 160 THR A N 1
ATOM 1271 C CA . THR A 1 160 ? 17.977 -4.875 -31.398 1.00 94.31 160 THR A CA 1
ATOM 1272 C C . THR A 1 160 ? 16.672 -5.043 -30.631 1.00 94.31 160 THR A C 1
ATOM 1274 O O . THR A 1 160 ? 16.104 -4.077 -30.125 1.00 94.31 160 THR A O 1
ATOM 1277 N N . LEU A 1 161 ? 16.195 -6.286 -30.567 1.00 95.31 161 LEU A N 1
ATOM 1278 C CA . LEU A 1 161 ? 15.031 -6.688 -29.790 1.00 95.31 161 LEU A CA 1
ATOM 1279 C C . LEU A 1 161 ? 15.469 -7.021 -28.360 1.00 95.31 161 LEU A C 1
ATOM 1281 O O . LEU A 1 161 ? 16.345 -7.869 -28.148 1.00 95.31 161 LEU A O 1
ATOM 1285 N N . TYR A 1 162 ? 14.833 -6.381 -27.385 1.00 97.06 162 TYR A N 1
ATOM 1286 C CA . TYR A 1 162 ? 15.073 -6.592 -25.962 1.00 97.06 162 TYR A CA 1
ATOM 1287 C C . TYR A 1 162 ? 13.799 -7.031 -25.252 1.00 97.06 162 TYR A C 1
ATOM 1289 O O . TYR A 1 162 ? 12.702 -6.620 -25.612 1.00 97.06 162 TYR A O 1
ATOM 1297 N N . SER A 1 163 ? 13.967 -7.842 -24.213 1.00 96.31 163 SER A N 1
ATOM 1298 C CA . SER A 1 163 ? 12.956 -8.130 -23.204 1.00 96.31 163 SER A CA 1
ATOM 1299 C C . SER A 1 163 ? 13.190 -7.198 -22.020 1.00 96.31 163 SER A C 1
ATOM 1301 O O . SER A 1 163 ? 14.285 -7.219 -21.456 1.00 96.31 163 SER A O 1
ATOM 1303 N N . VAL A 1 164 ? 12.197 -6.391 -21.655 1.00 95.19 164 VAL A N 1
ATOM 1304 C CA . VAL A 1 164 ? 12.264 -5.384 -20.580 1.00 95.19 164 VAL A CA 1
ATOM 1305 C C . VAL A 1 164 ? 11.053 -5.499 -19.643 1.00 95.19 164 VAL A C 1
ATOM 1307 O O . VAL A 1 164 ? 10.043 -6.083 -20.049 1.00 95.1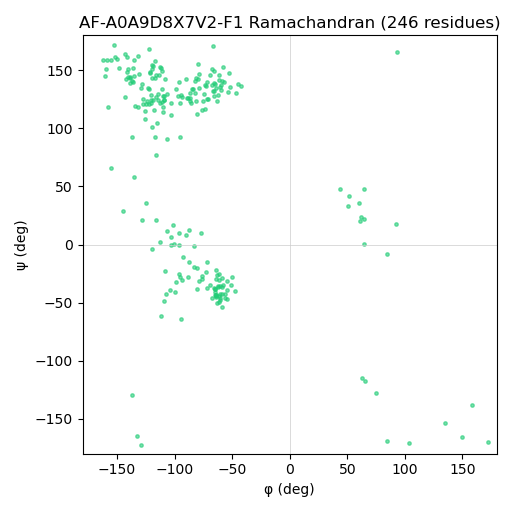9 164 VAL A O 1
ATOM 1310 N N . PRO A 1 165 ? 11.110 -4.937 -18.420 1.00 92.81 165 PRO A N 1
ATOM 1311 C CA . PRO A 1 165 ? 9.923 -4.701 -17.595 1.00 92.81 165 PRO A CA 1
ATOM 1312 C C . PRO A 1 165 ? 8.739 -4.146 -18.408 1.00 92.81 165 PRO A C 1
ATOM 1314 O O . PRO A 1 165 ? 8.933 -3.225 -19.204 1.00 92.81 165 PRO A O 1
ATOM 1317 N N . ALA A 1 166 ? 7.510 -4.639 -18.206 1.00 89.69 166 ALA A N 1
ATOM 1318 C CA . ALA A 1 166 ? 6.339 -4.105 -18.918 1.00 89.69 166 ALA A CA 1
ATOM 1319 C C . ALA A 1 166 ? 6.169 -2.592 -18.749 1.00 89.69 166 ALA A C 1
ATOM 1321 O O . ALA A 1 166 ? 5.854 -1.928 -19.730 1.00 89.69 166 ALA A O 1
ATOM 1322 N N . ASP A 1 167 ? 6.436 -2.058 -17.555 1.00 87.69 167 ASP A N 1
ATOM 1323 C CA . ASP A 1 167 ? 6.339 -0.621 -17.271 1.00 87.69 167 ASP A CA 1
ATOM 1324 C C . ASP A 1 167 ? 7.293 0.197 -18.155 1.00 87.69 167 ASP A C 1
ATOM 1326 O O . ASP A 1 167 ? 6.928 1.275 -18.625 1.00 87.69 167 ASP A O 1
ATOM 1330 N N . VAL A 1 168 ? 8.482 -0.351 -18.447 1.00 93.88 168 VAL A N 1
ATOM 1331 C CA . VAL A 1 168 ? 9.437 0.254 -19.384 1.00 93.88 168 VAL A CA 1
ATOM 1332 C C . VAL A 1 168 ? 8.885 0.209 -20.800 1.00 93.88 168 VAL A C 1
ATOM 1334 O O . VAL A 1 168 ? 8.946 1.212 -21.494 1.00 93.88 168 VAL A O 1
ATOM 1337 N N . ALA A 1 169 ? 8.334 -0.920 -21.247 1.00 94.44 169 ALA A N 1
ATOM 1338 C CA . ALA A 1 169 ? 7.778 -1.021 -22.597 1.00 94.44 169 ALA A CA 1
ATOM 1339 C C . ALA A 1 169 ? 6.555 -0.111 -22.806 1.00 94.44 169 ALA A C 1
ATOM 1341 O O . ALA A 1 169 ? 6.407 0.480 -23.875 1.00 94.44 169 ALA A O 1
ATOM 1342 N N . ASP A 1 170 ? 5.702 0.017 -21.788 1.00 92.19 170 ASP A N 1
ATOM 1343 C CA . ASP A 1 170 ? 4.487 0.834 -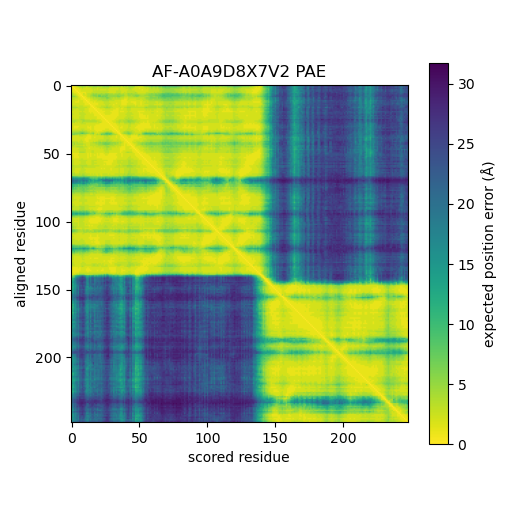21.829 1.00 92.19 170 ASP A CA 1
ATOM 1344 C C . ASP A 1 170 ? 4.796 2.341 -21.783 1.00 92.19 170 ASP A C 1
ATOM 1346 O O . ASP A 1 170 ? 4.013 3.135 -22.301 1.00 92.19 170 ASP A O 1
ATOM 1350 N N . ASN A 1 171 ? 5.959 2.728 -21.242 1.00 93.69 171 ASN A N 1
ATOM 1351 C CA . ASN A 1 171 ? 6.424 4.117 -21.131 1.00 93.69 171 ASN A CA 1
ATOM 1352 C C . ASN A 1 171 ? 7.812 4.320 -21.770 1.00 93.69 171 ASN A C 1
ATOM 1354 O O . ASN A 1 171 ? 8.638 5.087 -21.269 1.00 93.69 171 ASN A O 1
ATOM 1358 N N . LEU A 1 172 ? 8.085 3.610 -22.871 1.00 96.12 172 LEU A N 1
ATOM 1359 C CA . LEU A 1 172 ? 9.432 3.477 -23.440 1.00 96.12 172 LEU A CA 1
ATOM 1360 C C . LEU A 1 172 ? 10.106 4.823 -23.723 1.00 96.12 172 LEU A C 1
ATOM 1362 O O . LEU A 1 172 ? 11.255 5.033 -23.344 1.00 96.12 172 LEU A O 1
ATOM 1366 N N . GLU A 1 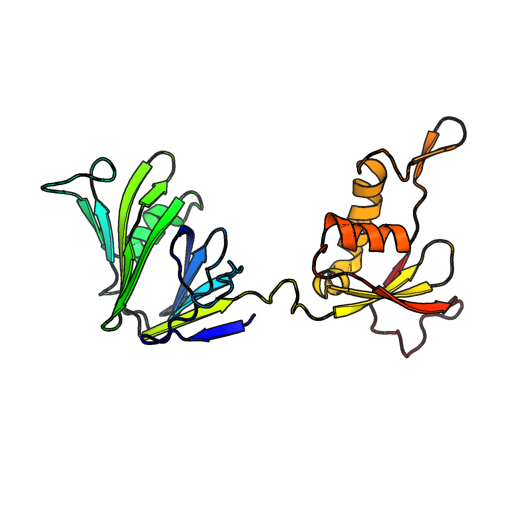173 ? 9.378 5.743 -24.352 1.00 95.31 173 GLU A N 1
ATOM 1367 C CA . GLU A 1 173 ? 9.888 7.066 -24.713 1.00 95.31 173 GLU A CA 1
ATOM 1368 C C . GLU A 1 173 ? 10.335 7.872 -23.486 1.00 95.31 173 GLU A C 1
ATOM 1370 O O . GLU A 1 173 ? 11.415 8.459 -23.500 1.00 95.31 173 GLU A O 1
ATOM 1375 N N . GLU A 1 174 ? 9.562 7.854 -22.397 1.00 94.94 174 GLU A N 1
ATOM 1376 C CA . GLU A 1 174 ? 9.901 8.591 -21.177 1.00 94.94 174 GLU A CA 1
ATOM 1377 C C . GLU A 1 174 ? 11.197 8.066 -20.550 1.00 94.94 174 GLU A C 1
ATOM 1379 O O . GLU A 1 174 ? 12.079 8.850 -20.188 1.00 94.94 174 GLU A O 1
ATOM 1384 N N . HIS A 1 175 ? 11.340 6.742 -20.457 1.00 96.19 175 HIS A N 1
ATOM 1385 C CA . HIS A 1 175 ? 12.551 6.123 -19.923 1.00 96.19 175 HIS A CA 1
ATOM 1386 C C . HIS A 1 175 ? 13.776 6.412 -20.796 1.00 96.19 175 HIS A C 1
ATOM 1388 O O . HIS A 1 175 ? 14.836 6.752 -20.263 1.00 96.19 175 HIS A O 1
ATOM 1394 N N . CYS A 1 176 ? 13.641 6.315 -22.122 1.00 97.06 176 CYS A N 1
ATOM 1395 C CA . CYS A 1 176 ? 14.731 6.605 -23.050 1.00 97.06 176 CYS A CA 1
ATOM 1396 C C . CYS A 1 176 ? 15.152 8.082 -22.997 1.00 97.06 176 CYS A C 1
ATOM 1398 O O . CYS A 1 176 ? 16.348 8.371 -22.939 1.00 97.06 176 CYS A O 1
ATOM 1400 N N . ILE A 1 177 ? 14.195 9.017 -22.952 1.00 94.81 177 ILE A N 1
ATOM 1401 C CA . ILE A 1 177 ? 14.488 10.453 -22.843 1.00 94.81 177 ILE A CA 1
ATOM 1402 C C . ILE A 1 177 ? 15.193 10.754 -21.520 1.00 94.81 177 ILE A C 1
ATOM 1404 O O . ILE A 1 177 ? 16.266 11.350 -21.547 1.00 94.81 177 ILE A O 1
ATOM 1408 N N . LYS A 1 178 ? 14.662 10.292 -20.378 1.00 94.56 178 LYS A N 1
ATOM 1409 C CA . LYS A 1 178 ? 15.298 10.496 -19.062 1.00 94.56 178 LYS A CA 1
ATOM 1410 C C . LYS A 1 178 ? 16.728 9.966 -19.026 1.00 94.56 178 LYS A C 1
ATOM 1412 O O . LYS A 1 178 ? 17.629 10.644 -18.531 1.00 94.56 178 LYS A O 1
ATOM 1417 N N . PHE A 1 179 ? 16.961 8.786 -19.597 1.00 95.81 179 PHE A N 1
ATOM 1418 C CA . PHE A 1 179 ? 18.311 8.252 -19.731 1.00 95.81 179 PHE A CA 1
ATOM 1419 C C . PHE A 1 179 ? 19.219 9.195 -20.538 1.00 95.81 179 PHE A C 1
ATOM 1421 O O . PHE A 1 179 ? 20.269 9.607 -20.042 1.00 95.81 179 PHE A O 1
ATOM 1428 N N . ALA A 1 180 ? 18.801 9.588 -21.744 1.00 94.25 180 ALA A N 1
ATOM 1429 C CA . ALA A 1 180 ? 19.619 10.380 -22.661 1.00 94.25 180 ALA A CA 1
ATOM 1430 C C . ALA A 1 180 ? 19.851 11.832 -22.197 1.00 94.25 180 ALA A C 1
ATOM 1432 O O . ALA A 1 180 ? 20.925 12.390 -22.433 1.00 94.25 180 ALA A O 1
ATOM 1433 N N . THR A 1 181 ? 18.868 12.462 -21.544 1.00 92.25 181 THR A N 1
ATOM 1434 C CA . THR A 1 181 ? 18.947 13.879 -21.152 1.00 92.25 181 THR A CA 1
ATOM 1435 C C . THR A 1 181 ? 19.431 14.092 -19.726 1.00 92.25 181 THR A C 1
ATOM 1437 O O . THR A 1 181 ? 20.024 15.131 -19.454 1.00 92.25 181 THR A O 1
ATOM 1440 N N . GLU A 1 182 ? 19.210 13.137 -18.820 1.00 91.31 182 GLU A N 1
ATOM 1441 C CA . GLU A 1 182 ? 19.572 13.290 -17.407 1.00 91.31 182 GLU A CA 1
ATOM 1442 C C . GLU A 1 182 ? 20.710 12.347 -17.022 1.00 91.31 182 GLU A C 1
ATOM 1444 O O . GLU A 1 182 ? 21.799 12.804 -16.665 1.00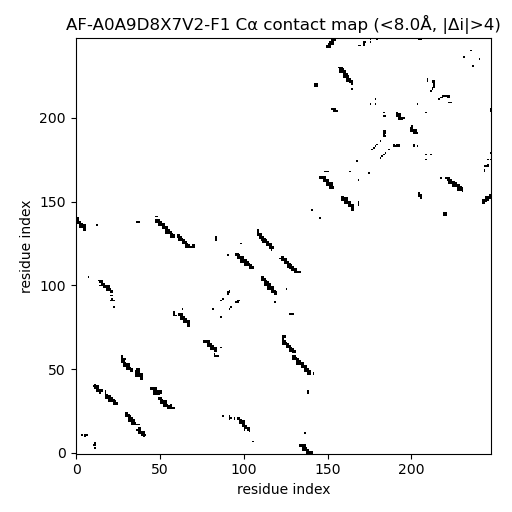 91.31 182 GLU A O 1
ATOM 1449 N N . TYR A 1 183 ? 20.501 11.033 -17.135 1.00 93.00 183 TYR A N 1
ATOM 1450 C CA . TYR A 1 183 ? 21.467 10.049 -16.635 1.00 93.00 183 TYR A CA 1
ATOM 1451 C C . TYR A 1 183 ? 22.802 10.099 -17.386 1.00 93.00 183 TYR A C 1
ATOM 1453 O O . TYR A 1 183 ? 23.868 10.061 -16.778 1.00 93.00 183 TYR A O 1
ATOM 1461 N N . VAL A 1 184 ? 22.771 10.262 -18.707 1.00 94.00 184 VAL A N 1
ATOM 1462 C CA . VAL A 1 184 ? 23.982 10.336 -19.533 1.00 94.00 184 VAL A CA 1
ATOM 1463 C C . VAL A 1 184 ? 24.876 11.535 -19.172 1.00 94.00 184 VAL A C 1
ATOM 1465 O O . VAL A 1 184 ? 26.104 11.427 -19.205 1.00 94.00 184 VAL A O 1
ATOM 1468 N N . TRP A 1 185 ? 24.278 12.670 -18.797 1.00 91.19 185 TRP A N 1
ATOM 1469 C CA . TRP A 1 185 ? 24.995 13.920 -18.516 1.00 91.19 185 TRP A CA 1
ATOM 1470 C C . TRP A 1 185 ? 25.358 14.108 -17.044 1.00 91.19 185 TRP A C 1
ATOM 1472 O O . TRP A 1 185 ? 26.363 14.753 -16.735 1.00 91.19 185 TRP A O 1
ATOM 1482 N N . HIS A 1 186 ? 24.540 13.570 -16.140 1.00 88.62 186 HIS A N 1
ATOM 1483 C CA . HIS A 1 186 ? 24.638 13.808 -14.698 1.00 88.62 186 HIS A CA 1
ATOM 1484 C C . HIS A 1 186 ? 24.884 12.534 -13.883 1.00 88.62 186 HIS A C 1
ATOM 1486 O O . HIS A 1 186 ? 25.074 12.613 -12.670 1.00 88.62 186 HIS A O 1
ATOM 1492 N N . GLY A 1 187 ? 24.901 11.372 -14.539 1.00 79.50 187 GLY A N 1
ATOM 1493 C CA . GLY A 1 187 ? 25.175 10.082 -13.925 1.00 79.50 187 GLY A CA 1
ATOM 1494 C C . GLY A 1 187 ? 26.612 9.943 -13.408 1.00 79.50 187 GLY A C 1
ATOM 1495 O O . GLY A 1 187 ? 27.484 10.788 -13.658 1.00 79.50 187 GLY A O 1
ATOM 1496 N N . PRO A 1 188 ? 26.884 8.861 -12.662 1.00 78.00 188 PRO A N 1
ATOM 1497 C CA . PRO A 1 188 ? 28.141 8.695 -11.951 1.00 78.00 188 PRO A CA 1
ATOM 1498 C C . PRO A 1 188 ? 29.352 8.712 -12.898 1.00 78.00 188 PRO A C 1
ATOM 1500 O O . PRO A 1 188 ? 29.372 8.095 -13.964 1.00 78.00 188 PRO A O 1
ATOM 1503 N N . ASN A 1 189 ? 30.406 9.412 -12.469 1.00 74.62 189 ASN A N 1
ATOM 1504 C CA . ASN A 1 189 ? 31.739 9.427 -13.087 1.00 74.62 189 ASN A CA 1
ATOM 1505 C C . ASN A 1 189 ? 31.824 9.925 -14.540 1.00 74.62 189 ASN A C 1
ATOM 1507 O O . ASN A 1 189 ? 32.812 9.625 -15.210 1.00 74.62 189 ASN A O 1
ATOM 1511 N N . ALA A 1 190 ? 30.832 10.678 -15.037 1.00 81.88 190 ALA A N 1
ATOM 1512 C CA . ALA A 1 190 ? 30.836 11.208 -16.407 1.00 81.88 190 ALA A CA 1
ATOM 1513 C C . ALA A 1 190 ? 31.127 10.122 -17.471 1.00 81.88 190 ALA A C 1
ATOM 1515 O O . ALA A 1 190 ? 31.760 10.395 -18.494 1.00 81.88 190 ALA A O 1
ATOM 1516 N N . LYS A 1 191 ? 30.676 8.879 -17.217 1.00 87.94 191 LYS A N 1
ATOM 1517 C CA . LYS A 1 191 ? 30.999 7.659 -17.987 1.00 87.94 191 LYS A CA 1
ATOM 1518 C C . LYS A 1 191 ? 30.852 7.852 -19.499 1.00 87.94 191 LYS A C 1
ATOM 1520 O O . LYS A 1 191 ? 31.689 7.375 -20.271 1.00 87.94 191 LYS A O 1
ATOM 1525 N N . PHE A 1 192 ? 29.818 8.577 -19.911 1.00 91.56 192 PHE A N 1
ATOM 1526 C CA . PHE A 1 192 ? 29.424 8.760 -21.308 1.00 91.56 192 PHE A CA 1
ATOM 1527 C C . PHE A 1 192 ? 30.023 10.008 -21.960 1.00 91.56 192 PHE A C 1
ATOM 1529 O O . PHE A 1 192 ? 29.951 10.162 -23.175 1.00 91.56 192 PHE A O 1
ATOM 1536 N N . LEU A 1 193 ? 30.637 10.908 -21.188 1.00 93.19 193 LEU A N 1
ATOM 1537 C CA . LEU A 1 193 ? 31.116 12.179 -21.718 1.00 93.19 193 LEU A CA 1
ATOM 1538 C C . LEU A 1 193 ? 32.509 12.025 -22.334 1.00 93.19 193 LEU A C 1
ATOM 1540 O O . LEU A 1 193 ? 33.418 11.414 -21.762 1.00 93.19 193 LEU A O 1
ATOM 1544 N N . ARG A 1 194 ? 32.692 12.591 -23.524 1.00 91.81 194 ARG A N 1
ATOM 1545 C CA . ARG A 1 194 ? 33.966 12.644 -24.247 1.00 91.81 194 ARG A CA 1
ATOM 1546 C C . ARG A 1 194 ? 34.252 14.075 -24.660 1.00 91.81 194 ARG A C 1
ATOM 1548 O O . ARG A 1 194 ? 33.357 14.788 -25.097 1.00 91.81 194 ARG A O 1
ATOM 1555 N N . LEU A 1 195 ? 35.504 14.502 -24.521 1.00 91.62 195 LEU A N 1
ATOM 1556 C CA . LEU A 1 195 ? 35.930 15.809 -25.006 1.00 91.62 195 LEU A CA 1
ATOM 1557 C C . LEU A 1 195 ? 36.196 15.720 -26.513 1.00 91.62 195 LEU A C 1
ATOM 1559 O O . LEU A 1 195 ? 37.147 15.066 -26.942 1.00 91.62 195 LEU A O 1
ATOM 1563 N N . CYS A 1 196 ? 35.371 16.395 -27.308 1.00 89.50 196 CYS A N 1
ATOM 1564 C CA . CYS A 1 196 ? 35.535 16.517 -28.752 1.00 89.50 196 CYS A CA 1
ATOM 1565 C C . CYS A 1 196 ? 35.805 17.984 -29.101 1.00 89.50 196 CYS A C 1
ATOM 1567 O O . CYS A 1 196 ? 34.922 18.841 -29.059 1.00 89.50 196 CYS A O 1
ATOM 1569 N N . GLY A 1 197 ? 37.068 18.290 -29.412 1.00 89.81 197 GLY A N 1
ATOM 1570 C CA . GLY A 1 197 ? 37.526 19.671 -29.553 1.00 89.81 197 GLY A CA 1
ATOM 1571 C C . GLY A 1 197 ? 37.451 20.408 -28.215 1.00 89.81 197 GLY A C 1
ATOM 1572 O O . GLY A 1 197 ? 38.116 20.016 -27.261 1.00 89.81 197 GLY A O 1
ATOM 1573 N N . ASN A 1 198 ? 36.623 21.455 -28.146 1.00 92.19 198 ASN A N 1
ATOM 1574 C CA . ASN A 1 198 ? 36.442 22.283 -26.947 1.00 92.19 198 ASN A CA 1
ATOM 1575 C C . ASN A 1 198 ? 35.102 22.032 -26.228 1.00 92.19 198 ASN A C 1
ATOM 1577 O O . ASN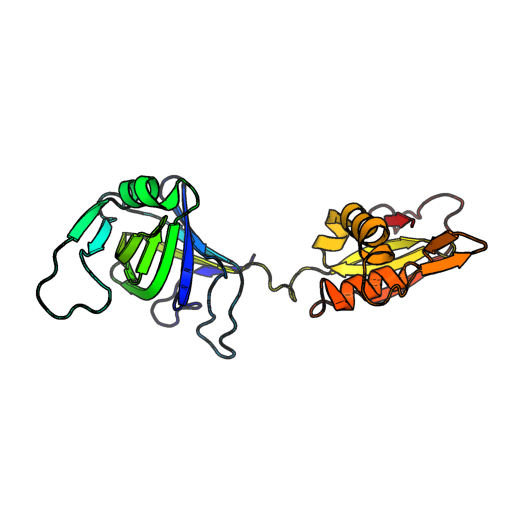 A 1 198 ? 34.710 22.833 -25.379 1.00 92.19 198 ASN A O 1
ATOM 1581 N N . GLN A 1 199 ? 34.370 20.972 -26.583 1.00 91.62 199 GLN A N 1
ATOM 1582 C CA . GLN A 1 199 ? 33.059 20.661 -26.009 1.00 91.62 199 GLN A CA 1
ATOM 1583 C C . GLN A 1 199 ? 32.982 19.201 -25.568 1.00 91.62 199 GLN A C 1
ATOM 1585 O O . GLN A 1 199 ? 33.581 18.320 -26.185 1.00 91.62 199 GLN A O 1
ATOM 1590 N N . TYR A 1 200 ? 32.235 18.955 -24.492 1.00 90.88 200 TYR A N 1
ATOM 1591 C CA . TYR A 1 200 ? 31.870 17.601 -24.100 1.00 90.88 200 TYR A CA 1
ATOM 1592 C C . TYR A 1 200 ? 30.668 17.142 -24.916 1.00 90.88 200 TYR A C 1
ATOM 1594 O O . TYR A 1 200 ? 29.666 17.850 -25.003 1.00 90.88 200 TYR A O 1
ATOM 1602 N N . VAL A 1 201 ? 30.785 15.953 -25.490 1.00 90.62 201 VAL A N 1
ATOM 1603 C CA . VAL A 1 201 ? 29.703 15.247 -26.172 1.00 90.62 201 VAL A CA 1
ATOM 1604 C C . VAL A 1 201 ? 29.405 13.959 -25.421 1.00 90.62 201 VAL A C 1
ATOM 1606 O O . VAL A 1 201 ? 30.307 13.341 -24.852 1.00 90.62 201 VAL A O 1
ATOM 1609 N N . ALA A 1 202 ? 28.140 13.565 -25.412 1.00 91.81 202 ALA A N 1
ATOM 1610 C CA . ALA A 1 202 ? 27.722 12.279 -24.891 1.00 91.81 202 ALA A CA 1
ATOM 1611 C C . ALA A 1 202 ? 27.892 11.193 -25.960 1.00 91.81 202 ALA A C 1
ATOM 1613 O O . ALA A 1 202 ? 27.513 11.389 -27.112 1.00 91.81 202 ALA A O 1
ATOM 1614 N N . MET A 1 203 ? 28.464 10.057 -25.572 1.00 91.31 203 MET A N 1
ATOM 1615 C CA . MET A 1 203 ? 28.571 8.849 -26.384 1.00 91.31 203 MET A CA 1
ATOM 1616 C C . MET A 1 203 ? 27.979 7.682 -25.598 1.00 91.31 203 MET A C 1
ATOM 1618 O O . MET A 1 203 ? 28.519 7.315 -24.552 1.00 91.31 203 MET A O 1
ATOM 1622 N N . PHE A 1 204 ? 26.879 7.131 -26.103 1.00 92.56 204 PHE A N 1
ATOM 1623 C CA . PHE A 1 204 ? 26.157 5.999 -25.530 1.00 92.56 204 PHE A CA 1
ATOM 1624 C C . PHE A 1 204 ? 25.438 5.222 -26.641 1.00 92.56 204 PHE A C 1
ATOM 1626 O O . PHE A 1 204 ? 25.231 5.760 -27.730 1.00 92.56 204 PHE A O 1
ATOM 1633 N N . ASP A 1 205 ? 25.064 3.975 -26.372 1.00 92.88 205 ASP A N 1
ATOM 1634 C CA . ASP A 1 205 ? 24.243 3.163 -27.273 1.00 92.88 205 ASP A CA 1
ATOM 1635 C C . ASP A 1 205 ? 23.030 2.526 -26.564 1.00 92.88 205 ASP A C 1
ATOM 1637 O O . ASP A 1 205 ? 22.709 2.822 -25.409 1.00 92.88 205 ASP A O 1
ATOM 1641 N N . ASP A 1 206 ? 22.319 1.655 -27.279 1.00 93.12 206 ASP A N 1
ATOM 1642 C CA . ASP A 1 206 ? 21.182 0.907 -26.747 1.00 93.12 206 ASP A CA 1
ATOM 1643 C C . ASP A 1 206 ? 21.562 -0.006 -25.570 1.00 93.12 206 ASP A C 1
ATOM 1645 O O . ASP A 1 206 ? 20.750 -0.209 -24.668 1.00 93.12 206 ASP A O 1
ATOM 1649 N N . LYS A 1 207 ? 22.793 -0.528 -25.527 1.00 93.94 207 LYS A N 1
ATOM 1650 C CA . LYS A 1 207 ? 23.266 -1.379 -24.425 1.00 93.94 207 LYS A CA 1
ATOM 1651 C C . LYS A 1 207 ? 23.480 -0.566 -23.162 1.00 93.94 207 LYS A C 1
ATOM 1653 O O . LYS A 1 207 ? 23.133 -1.047 -22.090 1.00 93.94 207 LYS A O 1
ATOM 1658 N N . ASP A 1 208 ? 23.977 0.663 -23.281 1.00 95.12 208 ASP A N 1
ATOM 1659 C CA . ASP A 1 208 ? 24.136 1.555 -22.130 1.00 95.12 208 ASP A CA 1
ATOM 1660 C C . ASP A 1 208 ? 22.789 1.885 -21.469 1.00 95.12 208 ASP A C 1
ATOM 1662 O O . ASP A 1 208 ? 22.705 1.953 -20.240 1.00 95.12 208 ASP A O 1
ATOM 1666 N N . PHE A 1 209 ? 21.723 2.036 -22.262 1.00 96.25 209 PHE A N 1
ATOM 1667 C CA . PHE A 1 209 ? 20.369 2.178 -21.724 1.00 96.25 209 PHE A CA 1
ATOM 1668 C C . PHE A 1 209 ? 19.918 0.911 -20.987 1.00 96.25 209 PHE A C 1
ATOM 1670 O O . PHE A 1 209 ? 19.367 0.994 -19.891 1.00 96.25 209 PHE A O 1
ATOM 1677 N N . ILE A 1 210 ? 20.176 -0.270 -21.551 1.00 97.00 210 ILE A N 1
ATOM 1678 C CA . ILE A 1 210 ? 19.839 -1.547 -20.906 1.00 97.00 210 ILE A CA 1
ATOM 1679 C C . ILE A 1 210 ? 20.633 -1.754 -19.610 1.00 97.00 210 ILE A C 1
ATOM 1681 O O . ILE A 1 210 ? 20.074 -2.247 -18.630 1.00 97.00 210 ILE A O 1
ATOM 1685 N N . ASP A 1 211 ? 21.902 -1.352 -19.569 1.00 95.19 211 ASP A N 1
ATOM 1686 C CA . ASP A 1 211 ? 22.712 -1.377 -18.350 1.00 95.19 211 ASP A CA 1
ATOM 1687 C C . ASP A 1 211 ? 22.144 -0.419 -17.300 1.00 95.19 211 ASP A C 1
ATOM 1689 O O . ASP A 1 211 ? 21.955 -0.822 -16.156 1.00 95.19 211 ASP A O 1
ATOM 1693 N N . TYR A 1 212 ? 21.752 0.796 -17.693 1.00 94.88 212 TYR A N 1
ATOM 1694 C CA . TYR A 1 212 ? 21.051 1.734 -16.811 1.00 94.88 212 TYR A CA 1
ATOM 1695 C C . TYR A 1 212 ? 19.769 1.133 -16.217 1.00 94.88 212 TYR A C 1
ATOM 1697 O O . TYR A 1 212 ? 19.565 1.194 -15.003 1.00 94.88 212 TYR A O 1
ATOM 1705 N N . LEU A 1 213 ? 18.934 0.482 -17.037 1.00 95.19 213 LEU A N 1
ATOM 1706 C CA . LEU A 1 213 ? 17.756 -0.225 -16.528 1.00 95.19 213 LEU A CA 1
ATOM 1707 C C . LEU A 1 213 ? 18.148 -1.309 -15.518 1.00 95.19 213 LEU A C 1
ATOM 1709 O O . LEU A 1 213 ? 17.494 -1.453 -14.495 1.00 95.19 213 LEU A O 1
ATOM 1713 N N . ASN A 1 214 ? 19.203 -2.068 -15.795 1.00 94.50 214 ASN A N 1
ATOM 1714 C CA . ASN A 1 214 ? 19.602 -3.231 -15.004 1.00 94.50 214 ASN A CA 1
ATOM 1715 C C . ASN A 1 214 ? 20.386 -2.912 -13.731 1.00 94.50 214 ASN A C 1
ATOM 1717 O O . ASN A 1 214 ? 20.517 -3.786 -12.873 1.00 94.50 214 ASN A O 1
ATOM 1721 N N . GLU A 1 215 ? 20.989 -1.736 -13.644 1.00 91.81 215 GLU A N 1
ATOM 1722 C CA . GLU A 1 215 ? 21.838 -1.338 -12.521 1.00 91.81 215 GLU A CA 1
ATOM 1723 C C . GLU A 1 215 ? 21.111 -0.358 -11.602 1.00 91.81 215 GLU A C 1
ATOM 1725 O O . GLU A 1 215 ? 21.200 -0.498 -10.385 1.00 91.81 215 GLU A O 1
ATOM 1730 N N . GLU A 1 216 ? 20.337 0.568 -12.173 1.00 90.25 216 GLU A N 1
ATOM 1731 C CA . GLU A 1 216 ? 19.777 1.697 -11.427 1.00 90.25 216 GLU A CA 1
ATOM 1732 C C . GLU A 1 216 ? 18.270 1.570 -11.184 1.00 90.25 216 GLU A C 1
ATOM 1734 O O . GLU A 1 216 ? 17.801 1.866 -10.088 1.00 90.25 216 GLU A O 1
ATOM 1739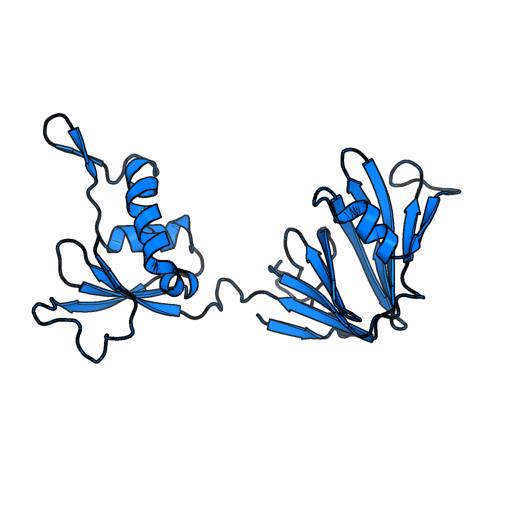 N N . LEU A 1 217 ? 17.494 1.142 -12.189 1.00 88.12 217 LEU A N 1
ATOM 1740 C CA . LEU A 1 217 ? 16.025 1.180 -12.105 1.00 88.12 217 LEU A CA 1
ATOM 1741 C C . LEU A 1 217 ? 15.380 -0.163 -11.746 1.00 88.12 217 LEU A C 1
ATOM 1743 O O . LEU A 1 217 ? 14.435 -0.204 -10.969 1.00 88.12 217 LEU A O 1
ATOM 1747 N N . PHE A 1 218 ? 15.876 -1.260 -12.313 1.00 88.19 218 PHE A N 1
ATOM 1748 C CA . PHE A 1 218 ? 15.291 -2.598 -12.208 1.00 88.19 218 PHE A CA 1
ATOM 1749 C C . PHE A 1 218 ? 16.369 -3.662 -11.931 1.00 88.19 218 PHE A C 1
ATOM 1751 O O . PHE A 1 218 ? 16.501 -4.631 -12.687 1.00 88.19 218 PHE A O 1
ATOM 1758 N N . PRO A 1 219 ? 17.150 -3.539 -10.837 1.00 84.75 219 PRO A N 1
ATOM 1759 C CA . PRO A 1 219 ? 18.242 -4.468 -10.544 1.00 84.75 219 PRO A CA 1
ATOM 1760 C C . PRO A 1 219 ? 17.783 -5.910 -10.310 1.00 84.75 219 PRO A C 1
ATOM 1762 O O . PRO A 1 219 ? 18.545 -6.844 -10.573 1.00 84.75 219 PRO A O 1
ATOM 1765 N N . GLN A 1 220 ? 16.539 -6.093 -9.857 1.00 80.62 220 GLN A N 1
ATOM 1766 C CA . GLN A 1 220 ? 15.946 -7.409 -9.620 1.00 80.62 220 GLN A CA 1
ATOM 1767 C C . GLN A 1 220 ? 15.263 -7.988 -10.869 1.00 80.62 220 GLN A C 1
ATOM 1769 O O . GLN A 1 220 ? 15.293 -9.198 -11.061 1.00 80.62 220 GLN A O 1
ATOM 1774 N N . MET A 1 221 ? 14.764 -7.147 -11.785 1.00 83.69 221 MET A N 1
ATOM 1775 C CA . MET A 1 221 ? 14.092 -7.587 -13.015 1.00 83.69 221 MET A CA 1
ATOM 1776 C C . MET A 1 221 ? 14.871 -7.151 -14.258 1.00 83.69 221 MET A C 1
ATOM 1778 O O . MET A 1 221 ? 14.542 -6.185 -14.951 1.00 83.69 221 MET A O 1
ATOM 1782 N N . ARG A 1 222 ? 15.950 -7.891 -14.528 1.00 91.06 222 ARG A N 1
ATOM 1783 C CA . ARG A 1 222 ? 16.933 -7.508 -15.545 1.00 91.06 222 ARG A CA 1
ATOM 1784 C C . ARG A 1 222 ? 16.404 -7.673 -16.969 1.00 91.06 222 ARG A C 1
ATOM 1786 O O . ARG A 1 222 ? 16.057 -8.776 -17.403 1.00 91.06 222 ARG A O 1
ATOM 1793 N N . SER A 1 223 ? 16.479 -6.581 -17.712 1.00 95.25 223 SER A N 1
ATOM 1794 C CA . SER A 1 223 ? 16.326 -6.497 -19.156 1.00 95.25 223 SER A CA 1
ATOM 1795 C C . SER A 1 223 ? 17.398 -7.310 -19.886 1.00 95.25 223 SER A C 1
ATOM 1797 O O . SER A 1 223 ? 18.565 -7.345 -19.478 1.00 95.25 223 SER A O 1
ATOM 1799 N N . LYS A 1 224 ? 17.013 -7.978 -20.978 1.00 95.31 224 LYS A N 1
ATOM 1800 C CA . LYS A 1 224 ? 17.876 -8.910 -21.724 1.00 95.31 224 LYS A CA 1
ATOM 1801 C C . LYS A 1 224 ? 17.740 -8.723 -23.225 1.00 95.31 224 LYS A C 1
ATOM 1803 O O . LYS A 1 224 ? 16.639 -8.571 -23.744 1.00 95.31 224 LYS A O 1
ATOM 1808 N N . LYS A 1 225 ? 18.863 -8.820 -23.933 1.00 96.25 225 LYS A N 1
ATOM 1809 C CA . LYS A 1 225 ? 18.872 -8.923 -25.394 1.00 96.25 225 LYS A CA 1
ATOM 1810 C C . LYS A 1 225 ? 18.248 -10.250 -25.830 1.00 96.25 225 LYS A C 1
ATOM 1812 O O . LYS A 1 225 ? 18.640 -11.296 -25.313 1.00 96.25 225 LYS A O 1
ATOM 1817 N N . ILE A 1 226 ? 17.329 -10.200 -26.792 1.00 95.38 226 ILE A N 1
ATOM 1818 C CA . ILE A 1 226 ? 16.755 -11.387 -27.441 1.00 95.38 226 ILE A CA 1
ATOM 1819 C C . ILE A 1 226 ? 17.532 -11.680 -28.727 1.00 95.38 226 ILE A C 1
ATOM 1821 O O . ILE A 1 226 ? 18.218 -12.693 -28.825 1.00 95.38 226 ILE A O 1
ATOM 1825 N N . GLU A 1 227 ? 17.473 -10.768 -29.698 1.00 93.31 227 GLU A N 1
ATOM 1826 C CA . GLU A 1 227 ? 18.136 -10.910 -30.996 1.00 93.31 227 GLU A CA 1
ATOM 1827 C C . GLU A 1 227 ? 18.409 -9.544 -31.636 1.00 93.31 227 GLU A C 1
ATOM 1829 O O . GLU A 1 227 ? 17.770 -8.545 -31.309 1.00 93.31 227 GLU A O 1
ATOM 1834 N N . THR A 1 228 ? 19.361 -9.493 -32.566 1.00 91.88 228 THR A N 1
ATOM 1835 C CA . THR A 1 228 ? 19.526 -8.335 -33.452 1.00 91.88 228 THR A CA 1
ATOM 1836 C C . THR A 1 228 ? 18.653 -8.541 -34.684 1.00 91.88 228 THR A C 1
ATOM 1838 O O . THR A 1 228 ? 18.738 -9.581 -35.334 1.00 91.88 228 THR A O 1
ATOM 1841 N N . VAL A 1 229 ? 17.795 -7.565 -34.981 1.00 87.25 229 VAL A N 1
ATOM 1842 C CA . VAL A 1 229 ? 16.742 -7.671 -36.005 1.00 87.25 229 VAL A CA 1
ATOM 1843 C C . VAL A 1 229 ? 17.089 -6.943 -37.309 1.00 87.25 229 VAL A C 1
ATOM 1845 O O . VAL A 1 229 ? 16.326 -7.025 -38.272 1.00 87.25 229 VAL A O 1
ATOM 1848 N N . GLY A 1 230 ? 18.263 -6.302 -37.357 1.00 84.00 230 GLY A N 1
ATOM 1849 C CA . GLY A 1 230 ? 18.851 -5.687 -38.548 1.00 84.00 230 GLY A CA 1
ATOM 1850 C C . GLY A 1 230 ? 18.358 -4.266 -38.829 1.00 84.00 230 GLY A C 1
ATOM 1851 O O . GLY A 1 230 ? 17.705 -3.626 -38.000 1.00 84.00 230 GLY A O 1
ATOM 1852 N N . PHE A 1 231 ? 18.691 -3.756 -40.015 1.00 80.00 231 PHE A N 1
ATOM 1853 C CA . PHE A 1 231 ? 18.161 -2.492 -40.525 1.00 80.00 231 PHE A CA 1
ATOM 1854 C C . PHE A 1 231 ? 16.774 -2.707 -41.142 1.00 80.00 231 PHE A C 1
ATOM 1856 O O . PHE A 1 231 ? 16.506 -3.722 -41.783 1.00 80.00 231 PHE A O 1
ATOM 1863 N N . PHE A 1 232 ? 15.883 -1.734 -40.958 1.00 70.38 232 PHE A N 1
ATOM 1864 C CA . PHE A 1 232 ? 14.608 -1.677 -41.678 1.00 70.38 232 PHE A CA 1
ATOM 1865 C C . PHE A 1 232 ? 14.611 -0.410 -42.518 1.00 70.38 232 PHE A C 1
ATOM 1867 O O . PHE A 1 232 ? 14.258 0.657 -42.010 1.00 70.38 232 PHE A O 1
ATOM 1874 N N . ASP A 1 233 ? 15.049 -0.544 -43.764 1.00 67.94 233 ASP A N 1
ATOM 1875 C CA . ASP A 1 233 ? 15.063 0.548 -44.740 1.00 67.94 233 ASP A CA 1
ATOM 1876 C C . ASP A 1 233 ? 13.658 0.769 -45.333 1.00 67.94 233 ASP A C 1
ATOM 1878 O O . ASP A 1 233 ? 13.253 1.901 -45.581 1.00 67.94 233 ASP A O 1
ATOM 1882 N N . ASP A 1 234 ? 12.864 -0.305 -45.440 1.00 63.97 234 ASP A N 1
ATOM 1883 C CA . ASP A 1 234 ? 11.517 -0.316 -46.036 1.00 63.97 234 ASP A CA 1
ATOM 1884 C C . ASP A 1 234 ? 10.373 -0.305 -44.993 1.00 63.97 234 ASP A C 1
ATOM 1886 O O . ASP A 1 234 ? 9.217 -0.612 -45.301 1.00 63.97 234 ASP A O 1
ATOM 1890 N N . GLY A 1 235 ? 10.681 0.050 -43.740 1.00 65.94 235 GLY A N 1
ATOM 1891 C CA . GLY A 1 235 ? 9.729 0.084 -42.622 1.00 65.94 235 GLY A CA 1
ATOM 1892 C C . GLY A 1 235 ? 9.677 -1.199 -41.779 1.00 65.94 235 GLY A C 1
ATOM 1893 O O . GLY A 1 235 ? 10.207 -2.244 -42.146 1.00 65.94 235 GLY A O 1
ATOM 1894 N N . ILE A 1 236 ? 9.057 -1.109 -40.595 1.00 71.62 236 ILE A N 1
ATOM 1895 C CA . ILE A 1 236 ? 9.055 -2.181 -39.584 1.00 71.62 236 ILE A CA 1
ATOM 1896 C C . ILE A 1 236 ? 8.337 -3.438 -40.127 1.00 71.62 236 ILE A C 1
ATOM 1898 O O . ILE A 1 236 ? 7.157 -3.353 -40.486 1.00 71.62 236 ILE A O 1
ATOM 1902 N N . PRO A 1 237 ? 8.995 -4.618 -40.156 1.00 80.38 237 PRO A N 1
ATOM 1903 C CA . PRO A 1 237 ? 8.381 -5.871 -40.582 1.00 80.38 237 PRO A CA 1
ATOM 1904 C C . PRO A 1 237 ? 7.081 -6.169 -39.837 1.00 80.38 237 PRO A C 1
ATOM 1906 O O . PRO A 1 237 ? 6.958 -5.896 -38.646 1.00 80.38 237 PRO A O 1
ATOM 1909 N N . SER A 1 238 ? 6.125 -6.826 -40.504 1.00 79.94 238 SER A N 1
ATOM 1910 C CA . SER A 1 238 ? 4.802 -7.110 -39.917 1.00 79.94 238 SER A CA 1
ATOM 1911 C C . SER A 1 238 ? 4.870 -7.855 -38.576 1.00 79.94 238 SER A C 1
ATOM 1913 O O . SER A 1 238 ? 4.032 -7.609 -37.713 1.00 79.94 238 SER A O 1
ATOM 1915 N N . LYS A 1 239 ? 5.892 -8.701 -38.368 1.00 82.50 239 LYS A N 1
ATOM 1916 C CA . LYS A 1 239 ? 6.131 -9.403 -37.093 1.00 82.50 239 LYS A CA 1
ATOM 1917 C C . LYS A 1 239 ? 6.462 -8.478 -35.912 1.00 82.50 239 LYS A C 1
ATOM 1919 O O . LYS A 1 239 ? 6.247 -8.871 -34.777 1.00 82.50 239 LYS A O 1
ATOM 1924 N N . TYR A 1 240 ? 6.937 -7.263 -36.175 1.00 86.06 240 TYR A N 1
ATOM 1925 C CA . TYR A 1 240 ? 7.366 -6.290 -35.166 1.00 86.06 240 TYR A CA 1
ATOM 1926 C C . TYR A 1 240 ? 6.461 -5.053 -35.098 1.00 86.06 240 TYR A C 1
ATOM 1928 O O . TYR A 1 240 ? 6.709 -4.143 -34.319 1.00 86.06 240 TYR A O 1
ATOM 1936 N N . LYS A 1 241 ? 5.394 -5.003 -35.904 1.00 83.44 241 LYS A N 1
ATOM 1937 C CA . LYS A 1 241 ? 4.558 -3.806 -36.090 1.00 83.44 241 LYS A CA 1
ATOM 1938 C C . LYS A 1 241 ? 3.924 -3.269 -34.798 1.00 83.44 241 LYS A C 1
ATOM 1940 O O . LYS A 1 241 ? 3.663 -2.076 -34.711 1.00 83.44 241 LYS A O 1
ATOM 1945 N N . ASN A 1 242 ? 3.668 -4.144 -33.828 1.00 87.19 242 ASN A N 1
ATOM 1946 C CA . ASN A 1 242 ? 3.034 -3.791 -32.555 1.00 87.19 242 ASN A CA 1
ATOM 1947 C C . ASN A 1 242 ? 4.033 -3.709 -31.390 1.00 87.19 242 ASN A C 1
ATOM 1949 O O . ASN A 1 242 ? 3.609 -3.583 -30.245 1.00 87.19 242 ASN A O 1
ATOM 1953 N N . ILE A 1 243 ? 5.334 -3.829 -31.665 1.00 92.25 243 ILE A N 1
ATOM 1954 C CA . ILE A 1 243 ? 6.376 -3.751 -30.643 1.00 92.25 243 ILE A CA 1
ATOM 1955 C C . ILE A 1 243 ? 6.791 -2.280 -30.491 1.00 92.25 243 ILE A C 1
ATOM 1957 O O . ILE A 1 243 ? 7.135 -1.654 -31.501 1.00 92.25 243 ILE A O 1
ATOM 1961 N N . PRO A 1 244 ? 6.763 -1.712 -29.270 1.00 93.56 244 PRO A N 1
ATOM 1962 C CA . PRO A 1 244 ? 7.266 -0.367 -29.019 1.00 93.56 244 PRO A CA 1
ATOM 1963 C C . PRO A 1 244 ? 8.731 -0.245 -29.436 1.00 93.56 244 PRO A C 1
ATOM 1965 O O . PRO A 1 244 ? 9.528 -1.160 -29.212 1.00 93.56 244 PRO A O 1
ATOM 1968 N N . TRP A 1 245 ? 9.099 0.885 -30.035 1.00 92.75 245 TRP A N 1
ATOM 1969 C CA . TRP A 1 245 ? 10.470 1.114 -30.466 1.00 92.75 245 TRP A CA 1
ATOM 1970 C C . TRP A 1 245 ? 10.927 2.543 -30.210 1.00 92.75 245 TRP A C 1
ATOM 1972 O O . TRP A 1 245 ? 10.119 3.471 -30.225 1.00 92.75 245 TRP A O 1
ATOM 1982 N N . PHE A 1 246 ? 12.229 2.703 -29.994 1.00 93.75 246 PHE A N 1
ATOM 1983 C CA . PHE A 1 246 ? 12.868 3.998 -29.800 1.00 93.75 246 PHE A CA 1
ATOM 1984 C C . PHE A 1 246 ? 14.201 4.049 -30.549 1.00 93.75 246 PHE A C 1
ATOM 1986 O O . PHE A 1 246 ? 14.919 3.048 -30.629 1.00 93.75 246 PHE A O 1
ATOM 1993 N N . ASN A 1 247 ? 14.519 5.213 -31.110 1.00 91.75 247 ASN A N 1
ATOM 1994 C CA . ASN A 1 247 ? 15.817 5.488 -31.713 1.00 91.75 247 ASN A CA 1
ATOM 1995 C C . ASN A 1 247 ? 16.492 6.625 -30.951 1.00 91.75 247 ASN A C 1
ATOM 1997 O O . ASN A 1 247 ? 15.973 7.741 -30.963 1.00 91.75 247 ASN A O 1
ATOM 2001 N N . PHE A 1 248 ? 17.620 6.311 -30.321 1.00 89.94 248 PHE A N 1
ATOM 2002 C CA . PHE A 1 248 ? 18.490 7.275 -29.657 1.00 89.94 248 PHE A CA 1
ATOM 2003 C C . PHE A 1 248 ? 19.196 8.200 -30.651 1.00 89.94 248 PHE A C 1
ATOM 2005 O O . PHE A 1 248 ? 19.441 7.763 -31.802 1.00 89.94 248 PHE A O 1
#

Foldseek 3Di:
DDKDWADQVQGQWFCAQWKFQAWDDDPQKIKTATPFATFGPDPVRDGFHFTKMFGRWDQVFKKKWWWDDDPPDDDDIDTDIDGPVVVRVVARPVRFKIFGFNHWDDDPQKIKTWGWIDGPHDITTMIIIIRGDIMMTTGDQPLQNQAWAWAWEAEPFFIFIKTHGPVCQVVVVVLVCCCVPPCCPPNPPNVQWDDDPNDTDGHDGPVNSQVCCCPPPRVPHHMDTDGGPGDDPPDDPPVCPPHHYDYD

Mean predicted aligned error: 12.99 Å

Solvent-accessible surface area (backbone atoms only — not comparable to full-atom values): 13618 Å² total; per-residue (Å²): 105,48,76,44,70,65,33,96,93,62,49,64,59,40,56,59,78,26,34,36,44,42,74,48,81,55,93,44,31,37,37,43,35,34,79,67,22,35,28,35,68,52,88,90,44,54,70,39,52,36,38,37,37,34,34,63,43,44,71,94,63,18,33,30,37,40,43,62,62,70,81,86,74,86,75,92,80,54,67,47,79,45,46,40,67,58,46,43,61,74,50,33,70,80,70,57,25,38,35,40,27,67,41,72,50,73,57,96,49,29,42,39,40,32,33,38,37,36,41,90,88,46,66,28,40,30,37,39,38,40,29,28,73,43,49,34,41,37,35,46,54,48,81,75,66,50,56,71,29,62,31,36,38,24,44,102,59,60,26,32,35,30,39,30,45,35,72,49,45,78,41,41,66,61,56,52,48,47,40,66,71,42,44,48,72,71,36,78,87,45,76,29,53,42,79,58,88,96,41,78,42,80,58,84,52,58,63,56,53,45,48,46,41,32,69,74,77,28,61,84,44,61,49,43,82,73,48,76,74,44,79,63,90,90,52,77,54,83,94,49,63,86,46,47,68,51,72,104

Nearest PDB structures (foldseek):
  6w5o-assembly2_B  TM=6.240E-01  e=4.030E-01  Bacillus atrophaeus 1942
  5j0c-assembly1_A  TM=2.684E-01  e=1.493E-01  Homo sapiens
  2gfg-assembly3_C  TM=2.581E-01  e=5.931E-01  Halalkalibacterium halodurans
  2hbo-assembly1_A-2  TM=2.640E-01  e=4.830E+00  Caulobacter vibrioides

Secondary structure (DSSP, 8-state):
-EEEE--TTS-SEE-TT-EEEEEEEETTEEEEEESS-EEESSTT--EE-EEEEEES--GGG-EEEEE-SSTT--S---EEEEEHHHHIIIIITTS-EEEEEEEEEEETTEEEEEEEEEETTEEEEEEEEEE-SEEEEEEPP-TTTSPEEEEEEESSS-EEEEEEEHHHHHTHHHHHHHIIIIIHHHSGGGTTEEEETTEEEE---HHHHHHHIIIII-SSS--EEEEEEE--SS---GGGTTS-EEE-

Sequence (248 aa):
MKRTSYNRNDPPYSLHDMNITDFEIDGDRLTIKTQSGMVKTKSPYSQVDGYIELNGIDWDFCYAYIFDGFTGNIGAFSGKKMFLKDFIENYFKDGNAGFSVMDENFGFNTLCITGYLSKKGFFGECTVEINCGEIVYCEDANEDDRPMKEIILSADGERTLYSVPADVADNLEEHCIKFATEYVWHGPNAKFLRLCGNQYVAMFDDKDFIDYLNEELFPQMRSKKIETVGFFDDGIPSKYKNIPWFNF

Radius of gyration: 25.14 Å; Cα contacts (8 Å, |Δi|>4): 507; chains: 1; bounding box: 60×41×80 Å